Protein AF-A0A260Z2V9-F1 (afdb_monomer)

Secondary structure (DSSP, 8-state):
---------PPPPPHHHHHHHHHS-GGGS-TT----TT-HHHHHHHHHHHTTTTTTTSSSHHHHHHHHHHHH-STTHHHHTT--TT--S--SPPPEE-TTS-EEEEGGGGGGGGGGGGG--S-HHHHHHHHHHHHHHHHHHTTS-S--EEEPSSPPPP--S------S---------

Organism: Caenorhabditis remanei (NCBI:txid31234)

Solvent-accessible surface area (backbone atoms only — not comparable to full-atom values): 11318 Å² total; per-residue (Å²): 140,84,81,84,77,76,77,72,77,74,72,79,79,25,35,56,42,54,44,46,66,69,73,44,64,68,91,68,49,64,89,84,65,73,50,45,77,91,40,52,66,62,32,42,40,50,48,54,62,71,32,72,59,78,56,62,89,43,91,42,46,69,50,45,48,51,54,48,42,58,75,51,70,51,82,62,34,48,66,78,67,69,41,69,94,83,50,78,72,66,55,74,68,66,76,43,73,44,98,84,72,40,36,30,31,44,56,72,42,57,41,26,56,62,72,44,56,90,74,48,93,56,57,70,74,57,39,55,49,48,49,53,50,33,53,50,50,41,64,50,49,74,74,59,80,69,84,50,62,47,75,43,96,60,81,73,81,76,85,56,96,78,69,96,66,99,80,78,90,83,80,85,79,76,88,82,135

Mean predicted aligned error: 12.8 Å

Radius of gyration: 20.58 Å; Cα contacts (8 Å, |Δi|>4): 149; chains: 1; bounding box: 73×46×61 Å

Foldseek 3Di:
DDDPPPPPPPDPAAVLNLLCPVQDDPVQFDPPQGADLVCRLVSLQVSCVVSVCPVVVAPGSVSVLVVSCVSQPDQLSCVVSVNDPPRDSDLFWDWDQDPVRWIKGWLLRLLSCLSCLVVDPDDPVVSVVSNVVSVVSNVVSNVDDTPDIDTDPDDDDGPDPDDPDPPDPDDPPDDDD

pLDDT: mean 71.97, std 17.88, range [29.23, 94.19]

Sequence (177 aa):
MASVLKRKKSRPQSNLEAAIRKFLPKELIPETWQCDARKRDDSIQDLLNQANGQLGMFKSANDLNTHVVTYIDFPKSYEYLKMPAYDIVDSSPSIHDTMSKKWCMYECDLYKLLHYRESCPLERPAENSAEMILKRIWTRLRVGSHHEMILFTEKPEQPTSAHPDLRAFGTAGSKRG

Structure (mmCIF, N/CA/C/O backbone):
data_AF-A0A260Z2V9-F1
#
_entry.id   AF-A0A260Z2V9-F1
#
loop_
_atom_site.group_PDB
_atom_site.id
_atom_site.type_symbol
_atom_site.label_atom_id
_atom_site.label_alt_id
_atom_site.label_comp_id
_atom_site.label_asym_id
_atom_site.label_entity_id
_atom_site.label_seq_id
_atom_site.pdbx_PDB_ins_code
_atom_site.Cartn_x
_atom_site.Cartn_y
_atom_site.Cartn_z
_atom_site.occupancy
_atom_site.B_iso_or_equiv
_atom_site.auth_seq_id
_atom_site.auth_comp_id
_atom_site.auth_asym_id
_atom_site.auth_atom_id
_atom_site.pdbx_PDB_model_num
ATOM 1 N N . MET A 1 1 ? -48.117 -6.397 8.262 1.00 39.94 1 MET A N 1
ATOM 2 C CA . MET A 1 1 ? -46.828 -7.095 8.479 1.00 39.94 1 MET A CA 1
ATOM 3 C C . MET A 1 1 ? -46.014 -7.064 7.190 1.00 39.94 1 MET A C 1
ATOM 5 O O . MET A 1 1 ? -46.622 -6.964 6.135 1.00 39.94 1 MET A O 1
ATOM 9 N N . ALA A 1 2 ? -44.686 -7.187 7.321 1.00 38.25 2 ALA A N 1
ATOM 10 C CA . ALA A 1 2 ? -43.631 -7.223 6.293 1.00 38.25 2 ALA A CA 1
ATOM 11 C C . ALA A 1 2 ? -43.054 -5.862 5.842 1.00 38.25 2 ALA A C 1
ATOM 13 O O . ALA A 1 2 ? -43.422 -5.313 4.807 1.00 38.25 2 ALA A O 1
ATOM 14 N N . SER A 1 3 ? -42.080 -5.346 6.609 1.00 36.97 3 SER A N 1
ATOM 15 C CA . SER A 1 3 ? -41.104 -4.380 6.095 1.00 36.97 3 SER A CA 1
ATOM 16 C C . SER A 1 3 ? -40.080 -5.117 5.227 1.00 36.97 3 SER A C 1
ATOM 18 O O . SER A 1 3 ? -39.451 -6.094 5.639 1.00 36.97 3 SER A O 1
ATOM 20 N N . VAL A 1 4 ? -39.922 -4.661 3.987 1.00 41.94 4 VAL A N 1
ATOM 21 C CA . VAL A 1 4 ? -38.885 -5.148 3.077 1.00 41.94 4 VAL A CA 1
ATOM 22 C C . VAL A 1 4 ? -37.557 -4.547 3.536 1.00 41.94 4 VAL A C 1
ATOM 24 O O . VAL A 1 4 ? -37.217 -3.414 3.194 1.00 41.94 4 VAL A O 1
ATOM 27 N N . LEU A 1 5 ? -36.801 -5.302 4.335 1.00 40.62 5 LEU A N 1
ATOM 28 C CA . LEU A 1 5 ? -35.392 -5.025 4.599 1.00 40.62 5 LEU A CA 1
ATOM 29 C C . LEU A 1 5 ? -34.639 -5.114 3.267 1.00 40.62 5 LEU A C 1
ATOM 31 O O . LEU A 1 5 ? -34.261 -6.194 2.810 1.00 40.62 5 LEU A O 1
ATOM 35 N N . LYS A 1 6 ? -34.427 -3.960 2.625 1.00 39.97 6 LYS A N 1
ATOM 36 C CA . LYS A 1 6 ? -33.450 -3.815 1.545 1.00 39.97 6 LYS A CA 1
ATOM 37 C C . LYS A 1 6 ? -32.112 -4.297 2.101 1.00 39.97 6 LYS A C 1
ATOM 39 O O . LYS A 1 6 ? -31.495 -3.596 2.901 1.00 39.97 6 LYS A O 1
ATOM 44 N N . ARG A 1 7 ? -31.670 -5.493 1.698 1.00 39.47 7 ARG A N 1
ATOM 45 C CA . ARG A 1 7 ? -30.298 -5.958 1.926 1.00 39.47 7 ARG A CA 1
ATOM 46 C C . ARG A 1 7 ? -29.375 -4.866 1.389 1.00 39.47 7 ARG A C 1
ATOM 48 O O . ARG A 1 7 ? -29.268 -4.697 0.174 1.00 39.47 7 ARG A O 1
ATOM 55 N N . LYS A 1 8 ? -28.753 -4.088 2.285 1.00 38.03 8 LYS A N 1
ATOM 56 C CA . LYS A 1 8 ? -27.612 -3.241 1.929 1.00 38.03 8 LYS A CA 1
ATOM 57 C C . LYS A 1 8 ? -26.631 -4.188 1.246 1.00 38.03 8 LYS A C 1
ATOM 59 O O . LYS A 1 8 ? -26.148 -5.112 1.893 1.00 38.03 8 LYS A O 1
ATOM 64 N N . LYS A 1 9 ? -26.395 -4.017 -0.060 1.00 37.12 9 LYS A N 1
ATOM 65 C CA . LYS A 1 9 ? -25.253 -4.655 -0.722 1.00 37.12 9 LYS A CA 1
ATOM 66 C C . LYS A 1 9 ? -24.043 -4.274 0.126 1.00 37.12 9 LYS A C 1
ATOM 68 O O . LYS A 1 9 ? -23.724 -3.086 0.190 1.00 37.12 9 LYS A O 1
ATOM 73 N N . SER A 1 10 ? -23.457 -5.232 0.847 1.00 47.38 10 SER A N 1
ATOM 74 C CA . SER A 1 10 ? -22.214 -4.982 1.569 1.00 47.38 10 SER A CA 1
ATOM 75 C C . SER A 1 10 ? -21.230 -4.497 0.519 1.00 47.38 10 SER A C 1
ATOM 77 O O . SER A 1 10 ? -21.033 -5.169 -0.499 1.00 47.38 10 SER A O 1
ATOM 79 N N . ARG A 1 11 ? -20.695 -3.287 0.698 1.00 54.66 11 ARG A N 1
ATOM 80 C CA . ARG A 1 11 ? -19.614 -2.829 -0.170 1.00 54.66 11 ARG A CA 1
ATOM 81 C C . ARG A 1 11 ? -18.510 -3.889 -0.102 1.00 54.66 11 ARG A C 1
ATOM 83 O O . ARG A 1 11 ? -18.330 -4.477 0.967 1.00 54.66 11 ARG A O 1
ATOM 90 N N . PRO A 1 12 ? -17.835 -4.194 -1.219 1.00 59.28 12 PRO A N 1
ATOM 91 C CA . PRO A 1 12 ? -16.698 -5.091 -1.159 1.00 59.28 12 PRO A CA 1
ATOM 92 C C . PRO A 1 12 ? -15.718 -4.541 -0.125 1.00 59.28 12 PRO A C 1
ATOM 94 O O . PRO A 1 12 ? -15.414 -3.348 -0.159 1.00 59.28 12 PRO A O 1
ATOM 97 N N . GLN A 1 13 ? -15.297 -5.387 0.810 1.00 70.25 13 GLN A N 1
ATOM 98 C CA . GLN A 1 13 ? -14.315 -5.019 1.821 1.00 70.25 13 GLN A CA 1
ATOM 99 C C . GLN A 1 13 ? -13.057 -4.505 1.112 1.00 70.25 13 GLN A C 1
ATOM 101 O O . GLN A 1 13 ? -12.586 -5.144 0.167 1.00 70.25 13 GLN A O 1
ATOM 106 N N . SER A 1 14 ? -12.551 -3.343 1.530 1.00 84.06 14 SER A N 1
ATOM 107 C CA . SER A 1 14 ? -11.284 -2.834 1.004 1.00 84.06 14 SER A CA 1
ATOM 108 C C . SER A 1 14 ? -10.158 -3.804 1.362 1.00 84.06 14 SER A C 1
ATOM 110 O O . SER A 1 14 ? -10.145 -4.376 2.455 1.00 84.06 14 SER A O 1
ATOM 112 N N . ASN A 1 15 ? -9.178 -3.966 0.477 1.00 85.62 15 ASN A N 1
ATOM 113 C CA . ASN A 1 15 ? -7.981 -4.735 0.797 1.00 85.62 15 ASN A CA 1
ATOM 114 C C . ASN A 1 15 ? -7.220 -4.115 1.967 1.00 85.62 15 ASN A C 1
ATOM 116 O O . ASN A 1 15 ? -6.671 -4.852 2.776 1.00 85.62 15 ASN A O 1
ATOM 120 N N . LEU A 1 16 ? -7.250 -2.789 2.123 1.00 87.19 16 LEU A N 1
ATOM 121 C CA . LEU A 1 16 ? -6.664 -2.134 3.290 1.00 87.19 16 LEU A CA 1
ATOM 122 C C . LEU A 1 16 ? -7.380 -2.565 4.580 1.00 87.19 16 LEU A C 1
ATOM 124 O O . LEU A 1 16 ? -6.730 -2.875 5.574 1.00 87.19 16 LEU A O 1
ATOM 128 N N . GLU A 1 17 ? -8.710 -2.684 4.553 1.00 90.44 17 GLU A N 1
ATOM 129 C CA . GLU A 1 17 ? -9.466 -3.221 5.690 1.00 90.44 17 GLU A CA 1
ATOM 130 C C . GLU A 1 17 ? -9.078 -4.669 5.994 1.00 90.44 17 GLU A C 1
ATOM 132 O O . GLU A 1 17 ? -8.879 -5.033 7.152 1.00 90.44 17 GLU A O 1
ATOM 137 N N . ALA A 1 18 ? -8.973 -5.509 4.961 1.00 89.00 18 ALA A N 1
ATOM 138 C CA . ALA A 1 18 ? -8.545 -6.895 5.119 1.00 89.00 18 ALA A CA 1
ATOM 139 C C . ALA A 1 18 ? -7.126 -6.989 5.703 1.00 89.00 18 ALA A C 1
ATOM 141 O O . ALA A 1 18 ? -6.888 -7.825 6.574 1.00 89.00 18 ALA A O 1
ATOM 142 N N . ALA A 1 19 ? -6.214 -6.110 5.277 1.00 89.50 19 ALA A N 1
ATOM 143 C CA . ALA A 1 19 ? -4.849 -6.028 5.785 1.00 89.50 19 ALA A CA 1
ATOM 144 C C . ALA A 1 19 ? -4.849 -5.648 7.268 1.00 89.50 19 ALA A C 1
ATOM 146 O O . ALA A 1 19 ? -4.287 -6.366 8.090 1.00 89.50 19 ALA A O 1
ATOM 147 N N . ILE A 1 20 ? -5.560 -4.576 7.628 1.00 92.00 20 ILE A N 1
ATOM 148 C CA . ILE A 1 20 ? -5.659 -4.075 9.004 1.00 92.00 20 ILE A CA 1
ATOM 149 C C . ILE A 1 20 ? -6.253 -5.129 9.939 1.00 92.00 20 ILE A C 1
ATOM 151 O O . ILE A 1 20 ? -5.694 -5.383 11.002 1.00 92.00 20 ILE A O 1
ATOM 155 N N . ARG A 1 21 ? -7.335 -5.807 9.534 1.00 91.88 21 ARG A N 1
ATOM 156 C CA . ARG A 1 21 ? -7.969 -6.869 10.339 1.00 91.88 21 ARG A CA 1
ATOM 157 C C . ARG A 1 21 ? -7.112 -8.124 10.509 1.00 91.88 21 ARG A C 1
ATOM 159 O O . ARG A 1 21 ? -7.434 -8.967 11.343 1.00 91.88 21 ARG A O 1
ATOM 166 N N . LYS A 1 22 ? -6.068 -8.286 9.695 1.00 91.31 22 LYS A N 1
ATOM 167 C CA . LYS A 1 22 ? -5.084 -9.371 9.811 1.00 91.31 22 LYS A CA 1
ATOM 168 C C . LYS A 1 22 ? -3.853 -8.951 10.602 1.00 91.31 22 LYS A C 1
ATOM 170 O O . LYS A 1 22 ? -3.277 -9.781 11.295 1.00 91.31 22 LYS A O 1
ATOM 175 N N . PHE A 1 23 ? -3.477 -7.686 10.476 1.00 91.94 23 PHE A N 1
ATOM 176 C CA . PHE A 1 23 ? -2.321 -7.099 11.126 1.00 91.94 23 PHE A CA 1
ATOM 177 C C . PHE A 1 23 ? -2.576 -6.789 12.607 1.00 91.94 23 PHE A C 1
ATOM 179 O O . PHE A 1 23 ? -1.743 -7.110 13.451 1.00 91.94 23 PHE A O 1
ATOM 186 N N . LEU A 1 24 ? -3.726 -6.191 12.936 1.00 93.19 24 LEU A N 1
ATOM 187 C CA . LEU A 1 24 ? -4.081 -5.820 14.306 1.00 93.19 24 LEU A CA 1
ATOM 188 C C . LEU A 1 24 ? -4.907 -6.919 14.998 1.00 93.19 24 LEU A C 1
ATOM 190 O O . LEU A 1 24 ? -5.722 -7.583 14.348 1.00 93.19 24 LEU A O 1
ATOM 194 N N . PRO A 1 25 ? -4.772 -7.077 16.328 1.00 91.31 25 PRO A N 1
ATOM 195 C CA . PRO A 1 25 ? -5.708 -7.861 17.128 1.00 91.31 25 PRO A CA 1
ATOM 196 C C . PRO A 1 25 ? -7.144 -7.354 16.954 1.00 91.31 25 PRO A C 1
ATOM 198 O O . PRO A 1 25 ? -7.388 -6.145 16.935 1.00 91.31 25 PRO A O 1
ATOM 201 N N . LYS A 1 26 ? -8.111 -8.273 16.856 1.00 91.19 26 LYS A N 1
ATOM 202 C CA . LYS A 1 26 ? -9.529 -7.936 16.622 1.00 91.19 26 LYS A CA 1
ATOM 203 C C . LYS A 1 26 ? -10.116 -7.060 17.732 1.00 91.19 26 LYS A C 1
ATOM 205 O O . LYS A 1 26 ? -11.031 -6.294 17.474 1.00 91.19 26 LYS A O 1
ATOM 210 N N . GLU A 1 27 ? -9.577 -7.166 18.943 1.00 90.44 27 GLU A N 1
ATOM 211 C CA . GLU A 1 27 ? -9.987 -6.415 20.128 1.00 90.44 27 GLU A CA 1
ATOM 212 C C . GLU A 1 27 ? -9.680 -4.918 19.998 1.00 90.44 27 GLU A C 1
ATOM 214 O O . GLU A 1 27 ? -10.304 -4.109 20.676 1.00 90.44 27 GLU A O 1
ATOM 219 N N . LEU A 1 28 ? -8.737 -4.553 19.123 1.00 91.19 28 LEU A N 1
ATOM 220 C CA . LEU A 1 28 ? -8.326 -3.169 18.875 1.00 91.19 28 LEU A CA 1
ATOM 221 C C . LEU A 1 28 ? -9.056 -2.531 17.686 1.00 91.19 28 LEU A C 1
ATOM 223 O O . LEU A 1 28 ? -8.785 -1.382 17.343 1.00 91.19 28 LEU A O 1
ATOM 227 N N . ILE A 1 29 ? -9.955 -3.273 17.032 1.00 92.25 29 ILE A N 1
ATOM 228 C CA . ILE A 1 29 ? -10.699 -2.807 15.864 1.00 92.25 29 ILE A CA 1
ATOM 229 C C . ILE A 1 29 ? -12.183 -2.762 16.231 1.00 92.25 29 ILE A C 1
ATOM 231 O O . ILE A 1 29 ? -12.788 -3.818 16.430 1.00 92.25 29 ILE A O 1
ATOM 235 N N . PRO A 1 30 ? -12.810 -1.576 16.271 1.00 89.81 30 PRO A N 1
ATOM 236 C CA . PRO A 1 30 ? -14.244 -1.472 16.506 1.00 89.81 30 PRO A CA 1
ATOM 237 C C . PRO A 1 30 ? -15.039 -2.294 15.481 1.00 89.81 30 PRO A C 1
ATOM 239 O O . PRO A 1 30 ? -14.771 -2.233 14.278 1.00 89.81 30 PRO A O 1
ATOM 242 N N . GLU A 1 31 ? -16.060 -3.034 15.925 1.00 87.31 31 GLU A N 1
ATOM 243 C CA . GLU A 1 31 ? -16.910 -3.833 15.022 1.00 87.31 31 GLU A CA 1
ATOM 244 C C . GLU A 1 31 ? -17.617 -2.972 13.964 1.00 87.31 31 GLU A C 1
ATOM 246 O O . GLU A 1 31 ? -17.903 -3.431 12.858 1.00 87.31 31 GLU A O 1
ATOM 251 N N . THR A 1 32 ? -17.876 -1.705 14.292 1.00 87.56 32 THR A N 1
ATOM 252 C CA . THR A 1 32 ? -18.516 -0.720 13.415 1.00 87.56 32 THR A CA 1
ATOM 253 C C . THR A 1 32 ? -17.559 -0.060 12.431 1.00 87.56 32 THR A C 1
ATOM 255 O O . THR A 1 32 ? -18.026 0.603 11.503 1.00 87.56 32 THR A O 1
ATOM 258 N N . TRP A 1 33 ? -16.247 -0.209 12.621 1.00 91.38 33 TRP A N 1
ATOM 259 C CA . TRP A 1 33 ? -15.258 0.419 11.756 1.00 91.38 33 TRP A CA 1
ATOM 260 C C . TRP A 1 33 ? -15.239 -0.247 10.377 1.00 91.38 33 TRP A C 1
ATOM 262 O O . TRP A 1 33 ? -15.317 -1.473 10.261 1.00 91.38 33 TRP A O 1
ATOM 272 N N . GLN A 1 34 ? -15.143 0.571 9.329 1.00 88.50 34 GLN A N 1
ATOM 273 C CA . GLN A 1 34 ? -15.076 0.155 7.928 1.00 88.50 34 GLN A CA 1
ATOM 274 C C . GLN A 1 34 ? -14.094 1.056 7.190 1.00 88.50 34 GLN A C 1
ATOM 276 O O . GLN A 1 34 ? -14.050 2.258 7.445 1.00 88.50 34 GLN A O 1
ATOM 281 N N . CYS A 1 35 ? -13.357 0.499 6.232 1.00 87.88 35 CYS A N 1
ATOM 282 C CA . CYS A 1 35 ? -12.465 1.294 5.397 1.00 87.88 35 CYS A CA 1
ATOM 283 C C . CYS A 1 35 ? -13.153 1.698 4.090 1.00 87.88 35 CYS A C 1
ATOM 285 O O . CYS A 1 35 ? -13.659 0.852 3.345 1.00 87.88 35 CYS A O 1
ATOM 287 N N . ASP A 1 36 ? -13.116 2.989 3.766 1.00 83.12 36 ASP A N 1
ATOM 288 C CA . ASP A 1 36 ? -13.423 3.463 2.421 1.00 83.12 36 ASP A CA 1
ATOM 289 C C . ASP A 1 36 ? -12.145 3.444 1.575 1.00 83.12 36 ASP A C 1
ATOM 291 O O . ASP A 1 36 ? -11.235 4.247 1.777 1.00 83.12 36 ASP A O 1
ATOM 295 N N . ALA A 1 37 ? -12.094 2.556 0.576 1.00 72.94 37 ALA A N 1
ATOM 296 C CA . ALA A 1 37 ? -10.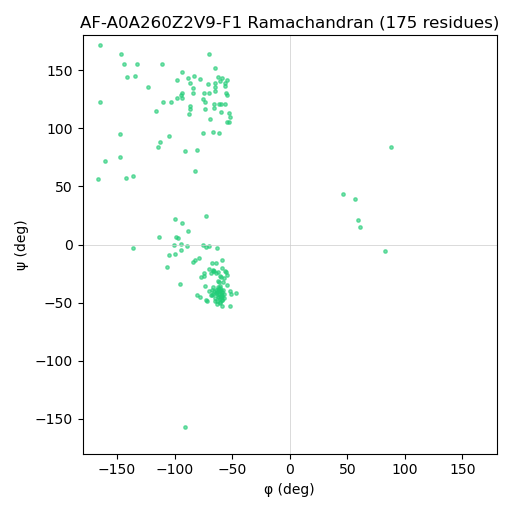954 2.429 -0.334 1.00 72.94 37 ALA A CA 1
ATOM 297 C C . ALA A 1 37 ? -10.594 3.742 -1.061 1.00 72.94 37 ALA A C 1
ATOM 299 O O . ALA A 1 37 ? -9.457 3.896 -1.505 1.00 72.94 37 ALA A O 1
ATOM 300 N N . ARG A 1 38 ? -11.540 4.689 -1.188 1.00 73.75 38 ARG A N 1
ATOM 301 C CA . ARG A 1 38 ? -11.313 6.019 -1.789 1.00 73.75 38 ARG A CA 1
ATOM 302 C C . ARG A 1 38 ? -10.747 7.042 -0.806 1.00 73.75 38 ARG A C 1
ATOM 304 O O . ARG A 1 38 ? -10.307 8.101 -1.237 1.00 73.75 38 ARG A O 1
ATOM 311 N N . LYS A 1 39 ? -10.809 6.752 0.492 1.00 82.19 39 LYS A N 1
ATOM 312 C CA . LYS A 1 39 ? -10.403 7.633 1.590 1.00 82.19 39 LYS A CA 1
ATOM 313 C C . LYS A 1 39 ? -9.607 6.836 2.619 1.00 82.19 39 LYS A C 1
ATOM 315 O O . LYS A 1 39 ? -10.008 6.698 3.775 1.00 82.19 39 LYS A O 1
ATOM 320 N N . ARG A 1 40 ? -8.505 6.242 2.158 1.00 82.75 40 ARG A N 1
ATOM 321 C CA . ARG A 1 40 ? -7.667 5.345 2.964 1.00 82.75 40 ARG A CA 1
ATOM 322 C C . ARG A 1 40 ? -7.131 6.056 4.198 1.00 82.75 40 ARG A C 1
ATOM 324 O O . ARG A 1 40 ? -7.382 5.588 5.302 1.00 82.75 40 ARG A O 1
ATOM 331 N N . ASP A 1 41 ? -6.501 7.210 4.007 1.00 84.44 41 ASP A N 1
ATOM 332 C CA . ASP A 1 41 ? -5.895 7.986 5.093 1.00 84.44 41 ASP A CA 1
ATOM 333 C C . ASP A 1 41 ? -6.939 8.404 6.134 1.00 84.44 41 ASP A C 1
ATOM 335 O O . ASP A 1 41 ? -6.748 8.154 7.324 1.00 84.44 41 ASP A O 1
ATOM 339 N N . ASP A 1 42 ? -8.090 8.925 5.687 1.00 88.56 42 ASP A N 1
ATOM 340 C CA . ASP A 1 42 ? -9.212 9.266 6.573 1.00 88.56 42 ASP A CA 1
ATOM 341 C C . ASP A 1 42 ? -9.706 8.038 7.352 1.00 88.56 42 ASP A C 1
ATOM 343 O O . ASP A 1 42 ? -10.000 8.137 8.540 1.00 88.56 42 ASP A O 1
ATOM 347 N N . SER A 1 43 ? -9.785 6.870 6.702 1.00 91.44 43 SER A N 1
ATOM 348 C CA . SER A 1 43 ? -10.255 5.630 7.335 1.00 91.44 43 SER A CA 1
ATOM 349 C C . SER A 1 43 ? -9.286 5.128 8.407 1.00 91.44 43 SER A C 1
ATOM 351 O O . SER A 1 43 ? -9.719 4.639 9.450 1.00 91.44 43 SER A O 1
ATOM 353 N N . ILE A 1 44 ? -7.976 5.239 8.165 1.00 92.19 44 ILE A N 1
ATOM 354 C CA . ILE A 1 44 ? -6.947 4.865 9.143 1.00 92.19 44 ILE A CA 1
ATOM 355 C C . ILE A 1 44 ? -6.939 5.865 10.304 1.00 92.19 44 ILE A C 1
ATOM 357 O O . ILE A 1 44 ? -6.837 5.464 11.463 1.00 92.19 44 ILE A O 1
ATOM 361 N N . GLN A 1 45 ? -7.093 7.160 10.021 1.00 93.12 45 GLN A N 1
ATOM 362 C CA . GLN A 1 45 ? -7.195 8.178 11.063 1.00 93.12 45 GLN A CA 1
ATOM 363 C C . GLN A 1 45 ? -8.447 7.978 11.928 1.00 93.12 45 GLN A C 1
ATOM 365 O O . GLN A 1 45 ? -8.372 8.082 13.151 1.00 93.12 45 GLN A O 1
ATOM 370 N N . ASP A 1 46 ? -9.582 7.642 11.313 1.00 93.12 46 ASP A N 1
ATOM 371 C CA . ASP A 1 46 ? -10.817 7.280 12.010 1.00 93.12 46 ASP A CA 1
ATOM 372 C C . ASP A 1 46 ? -10.619 6.060 12.925 1.00 93.12 46 ASP A C 1
ATOM 374 O O . ASP A 1 46 ? -11.030 6.093 14.086 1.00 93.12 46 ASP A O 1
ATOM 378 N N . LEU A 1 47 ? -9.896 5.030 12.465 1.00 94.19 47 LEU A N 1
ATOM 379 C CA . LEU A 1 47 ? -9.549 3.872 13.297 1.00 94.19 47 LEU A CA 1
ATOM 380 C C . LEU A 1 47 ? -8.746 4.276 14.539 1.00 94.19 47 LEU A C 1
ATOM 382 O O . LEU A 1 47 ? -9.077 3.859 15.648 1.00 94.19 47 LEU A O 1
ATOM 386 N N . LEU A 1 48 ? -7.706 5.096 14.365 1.00 92.50 48 LEU A N 1
ATOM 387 C CA . LEU A 1 48 ? -6.878 5.570 15.478 1.00 92.50 48 LEU A CA 1
ATOM 388 C C . LEU A 1 48 ? -7.694 6.381 16.491 1.00 92.50 48 LEU A C 1
ATOM 390 O O . LEU A 1 48 ? -7.507 6.219 17.697 1.00 92.50 48 LEU A O 1
ATOM 394 N N . ASN A 1 49 ? -8.624 7.209 16.009 1.00 90.75 49 ASN A N 1
ATOM 395 C CA . ASN A 1 49 ? -9.505 8.001 16.862 1.00 90.75 49 ASN A CA 1
ATOM 396 C C . ASN A 1 49 ? -10.473 7.108 17.659 1.00 90.75 49 ASN A C 1
ATOM 398 O O . ASN A 1 49 ? -10.669 7.327 18.854 1.00 90.75 49 ASN A O 1
ATOM 402 N N . GLN A 1 50 ? -11.058 6.085 17.026 1.00 89.81 50 GLN A N 1
ATOM 403 C CA . GLN A 1 50 ? -12.008 5.177 17.681 1.00 89.81 50 GLN A CA 1
ATOM 404 C C . GLN A 1 50 ? -11.342 4.185 18.641 1.00 89.81 50 GLN A C 1
ATOM 406 O O . GLN A 1 50 ? -11.969 3.763 19.611 1.00 89.81 50 GLN A O 1
ATOM 411 N N . ALA A 1 51 ? -10.073 3.839 18.419 1.00 85.44 51 ALA A N 1
ATOM 412 C CA . ALA A 1 51 ? -9.323 2.942 19.297 1.00 85.44 51 ALA A CA 1
ATOM 413 C C . ALA A 1 51 ? -8.980 3.555 20.671 1.00 85.44 51 ALA A C 1
ATOM 415 O O . ALA A 1 51 ? -8.351 2.887 21.488 1.00 85.44 51 ALA A O 1
ATOM 416 N N . ASN A 1 52 ? -9.356 4.815 20.938 1.00 80.25 52 ASN A N 1
ATOM 417 C CA . ASN A 1 52 ? -9.233 5.492 22.236 1.00 80.25 52 ASN A CA 1
ATOM 418 C C . ASN A 1 52 ? -7.855 5.308 22.913 1.00 80.25 52 ASN A C 1
ATOM 420 O O . ASN A 1 52 ? -7.753 4.998 24.099 1.00 80.25 52 ASN A O 1
ATOM 424 N N . GLY A 1 53 ? -6.778 5.431 22.132 1.00 81.00 53 GLY A N 1
ATOM 425 C CA . GLY A 1 53 ? -5.400 5.295 22.613 1.00 81.00 53 GLY A CA 1
ATOM 426 C C . GLY A 1 53 ? -4.866 3.860 22.730 1.00 81.00 53 GLY A C 1
ATOM 427 O O . GLY A 1 53 ? -3.669 3.693 22.947 1.00 81.00 53 GLY A O 1
ATOM 428 N N . GLN A 1 54 ? -5.678 2.819 22.513 1.00 86.12 54 GLN A N 1
ATOM 429 C CA . GLN A 1 54 ? -5.201 1.426 22.529 1.00 86.12 54 GLN A CA 1
ATOM 430 C C . GLN A 1 54 ? -4.228 1.110 21.378 1.00 86.12 54 GLN A C 1
ATOM 432 O O . GLN A 1 54 ? -3.400 0.212 21.494 1.00 86.12 54 GLN A O 1
ATOM 437 N N . LEU A 1 55 ? -4.285 1.886 20.291 1.00 88.44 55 LEU A N 1
ATOM 438 C CA . LEU A 1 55 ? -3.327 1.857 19.180 1.00 88.44 55 LEU A CA 1
ATOM 439 C C . LEU A 1 55 ? -2.187 2.882 19.346 1.00 88.44 55 LEU A C 1
ATOM 441 O O . LEU A 1 55 ? -1.499 3.199 18.380 1.00 88.44 55 LEU A O 1
ATOM 445 N N . GLY A 1 56 ? -1.948 3.384 20.563 1.00 83.56 56 GLY A N 1
ATOM 446 C CA . GLY A 1 56 ? -0.959 4.432 20.861 1.00 83.56 56 GLY A CA 1
ATOM 447 C C .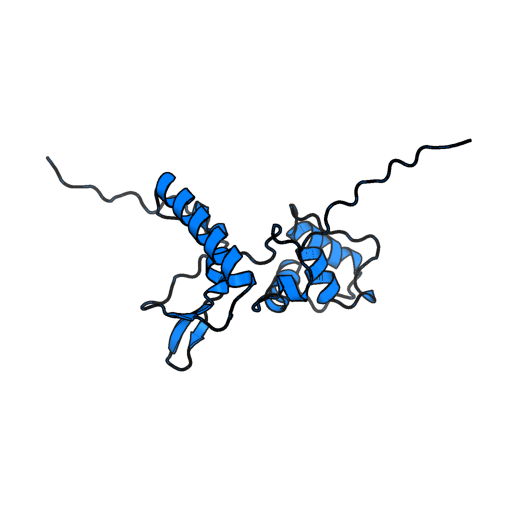 GLY A 1 56 ? 0.508 4.076 20.575 1.00 83.56 56 GLY A C 1
ATOM 448 O O . GLY A 1 56 ? 1.379 4.927 20.724 1.00 83.56 56 GLY A O 1
ATOM 449 N N . MET A 1 57 ? 0.793 2.841 20.149 1.00 88.75 57 MET A N 1
ATOM 450 C CA . MET A 1 57 ? 2.097 2.443 19.603 1.00 88.75 57 MET A CA 1
ATOM 451 C C . MET A 1 57 ? 2.398 3.088 18.241 1.00 88.75 57 MET A C 1
ATOM 453 O O . MET A 1 57 ? 3.568 3.229 17.892 1.00 88.75 57 MET A O 1
ATOM 457 N N . PHE A 1 58 ? 1.366 3.485 17.488 1.00 91.69 58 PHE A N 1
ATOM 458 C CA . PHE A 1 58 ? 1.514 4.158 16.199 1.00 91.69 58 PHE A CA 1
ATOM 459 C C . PHE A 1 58 ? 1.485 5.674 16.385 1.00 91.69 58 PHE A C 1
ATOM 461 O O . PHE A 1 58 ? 0.583 6.225 17.016 1.00 91.69 58 PHE A O 1
ATOM 468 N N . LYS A 1 59 ? 2.462 6.367 15.799 1.00 87.81 59 LYS A N 1
ATOM 469 C CA . LYS A 1 59 ? 2.635 7.822 15.936 1.00 87.81 59 LYS A CA 1
ATOM 470 C C . LYS A 1 59 ? 1.615 8.628 15.133 1.00 87.81 59 LYS A C 1
ATOM 472 O O . LYS A 1 59 ? 1.391 9.798 15.429 1.00 87.81 59 LYS A O 1
ATOM 477 N N . SER A 1 60 ? 1.061 8.046 14.071 1.00 90.25 60 SER A N 1
ATOM 478 C CA . SER A 1 60 ? 0.109 8.696 13.162 1.00 90.25 60 SER A CA 1
ATOM 479 C C . SER A 1 60 ? -0.613 7.674 12.279 1.00 90.25 60 SER A C 1
ATOM 481 O O . SER A 1 60 ? -0.210 6.510 12.216 1.00 90.25 60 SER A O 1
ATOM 483 N N . ALA A 1 61 ? -1.633 8.113 11.532 1.00 89.31 61 ALA A N 1
ATOM 484 C CA . ALA A 1 61 ? -2.271 7.287 10.504 1.00 89.31 61 ALA A CA 1
ATOM 485 C C . ALA A 1 61 ? -1.269 6.810 9.441 1.00 89.31 61 ALA A C 1
ATOM 487 O O . ALA A 1 61 ? -1.299 5.648 9.045 1.00 89.31 61 ALA A O 1
ATOM 488 N N . ASN A 1 62 ? -0.329 7.669 9.038 1.00 87.81 62 ASN A N 1
ATOM 489 C CA . ASN A 1 62 ? 0.711 7.301 8.079 1.00 87.81 62 ASN A CA 1
ATOM 490 C C . ASN A 1 62 ? 1.684 6.248 8.640 1.00 87.81 62 ASN A C 1
ATOM 492 O O . ASN A 1 62 ? 2.123 5.357 7.916 1.00 87.81 62 ASN A O 1
ATOM 496 N N . ASP A 1 63 ? 1.996 6.327 9.934 1.00 89.69 63 ASP A N 1
ATOM 497 C CA . ASP A 1 63 ? 2.840 5.348 10.627 1.00 89.69 63 ASP A CA 1
ATOM 498 C C . ASP A 1 63 ? 2.165 3.967 10.658 1.00 89.69 63 ASP A C 1
ATOM 500 O O . ASP A 1 63 ? 2.743 2.976 10.211 1.00 89.69 63 ASP A O 1
ATOM 504 N N . LEU A 1 64 ? 0.888 3.910 11.059 1.00 9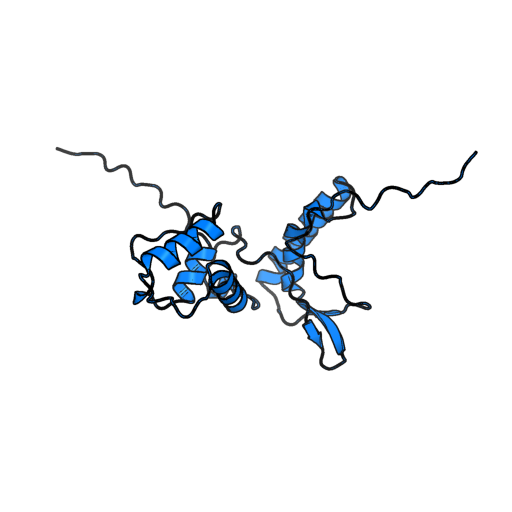1.88 64 LEU A N 1
ATOM 505 C CA . LEU A 1 64 ? 0.089 2.682 10.991 1.00 91.88 64 LEU A CA 1
ATOM 506 C C . LEU A 1 64 ? -0.002 2.143 9.554 1.00 91.88 64 LEU A C 1
ATOM 508 O O . LEU A 1 64 ? 0.212 0.952 9.335 1.00 91.88 64 LEU A O 1
ATOM 512 N N . ASN A 1 65 ? -0.264 3.007 8.569 1.00 88.62 65 ASN A N 1
ATOM 513 C CA . ASN A 1 65 ? -0.328 2.599 7.166 1.00 88.62 65 ASN A CA 1
ATOM 514 C C . ASN A 1 65 ? 0.993 1.980 6.693 1.00 88.62 65 ASN A C 1
ATOM 516 O O . ASN A 1 65 ? 0.985 0.930 6.061 1.00 88.62 65 ASN A O 1
ATOM 520 N N . THR A 1 66 ? 2.127 2.586 7.051 1.00 86.12 66 THR A N 1
ATOM 521 C CA . THR A 1 66 ? 3.462 2.083 6.697 1.00 86.12 66 THR A CA 1
ATOM 522 C C . THR A 1 66 ? 3.690 0.681 7.259 1.00 86.12 66 THR A C 1
ATOM 524 O O . THR A 1 66 ? 4.146 -0.211 6.542 1.00 86.12 66 THR A O 1
ATOM 527 N N . HIS A 1 67 ? 3.322 0.448 8.522 1.00 89.38 67 HIS A N 1
ATOM 528 C CA . HIS A 1 67 ? 3.433 -0.872 9.142 1.00 89.38 67 HIS A CA 1
ATOM 529 C C . HIS A 1 67 ? 2.505 -1.913 8.500 1.00 89.38 67 HIS A C 1
ATOM 531 O O . HIS A 1 67 ? 2.923 -3.049 8.276 1.00 89.38 67 HIS A O 1
ATOM 537 N N . VAL A 1 68 ? 1.271 -1.530 8.161 1.00 89.62 68 VAL A N 1
ATOM 538 C CA . VAL A 1 68 ? 0.307 -2.403 7.473 1.00 89.62 68 VAL A CA 1
ATOM 539 C C . VAL A 1 68 ? 0.790 -2.757 6.068 1.00 89.62 68 VAL A C 1
ATOM 541 O O . VAL A 1 68 ? 0.750 -3.926 5.693 1.00 89.62 68 VAL A O 1
ATOM 544 N N . VAL A 1 69 ? 1.272 -1.773 5.307 1.00 83.88 69 VAL A N 1
ATOM 545 C CA . VAL A 1 69 ? 1.865 -1.969 3.978 1.00 83.88 69 VAL A CA 1
ATOM 546 C C . VAL A 1 69 ? 3.065 -2.908 4.065 1.00 83.88 69 VAL A C 1
ATOM 548 O O . VAL A 1 69 ? 3.111 -3.899 3.347 1.00 83.88 69 VAL A O 1
ATOM 551 N N . THR A 1 70 ? 3.971 -2.679 5.015 1.00 82.56 70 THR A N 1
ATOM 552 C CA . THR A 1 70 ? 5.135 -3.553 5.235 1.00 82.56 70 THR A CA 1
ATOM 553 C C . THR A 1 70 ? 4.713 -4.989 5.571 1.00 82.56 70 THR A C 1
ATOM 555 O O . THR A 1 70 ? 5.310 -5.941 5.082 1.00 82.56 70 THR A O 1
ATOM 558 N N . TYR A 1 71 ? 3.656 -5.176 6.371 1.00 85.06 71 TYR A N 1
ATOM 559 C CA . TYR A 1 71 ? 3.141 -6.507 6.718 1.00 85.06 71 TYR A CA 1
ATOM 560 C C . TYR A 1 71 ? 2.647 -7.298 5.498 1.00 85.06 71 TYR A C 1
ATOM 562 O O . TYR A 1 71 ? 2.730 -8.526 5.493 1.00 85.06 71 TYR A O 1
ATOM 570 N N . ILE A 1 72 ? 2.137 -6.617 4.472 1.00 81.19 72 ILE A N 1
ATOM 571 C CA . ILE A 1 72 ? 1.626 -7.242 3.245 1.00 81.19 72 ILE A CA 1
ATOM 572 C C . ILE A 1 72 ? 2.620 -7.178 2.078 1.00 81.19 72 ILE A C 1
ATOM 574 O O . ILE A 1 72 ? 2.306 -7.682 0.997 1.00 81.19 72 ILE A O 1
ATOM 578 N N . ASP A 1 73 ? 3.796 -6.580 2.277 1.00 75.50 73 ASP A N 1
ATOM 579 C CA . ASP A 1 73 ? 4.845 -6.439 1.265 1.00 75.50 73 ASP A CA 1
ATOM 580 C C . ASP A 1 73 ? 5.685 -7.718 1.172 1.00 75.50 73 ASP A C 1
ATOM 582 O O . ASP A 1 73 ? 6.868 -7.776 1.502 1.00 75.50 73 ASP A O 1
ATOM 586 N N . PHE A 1 74 ? 5.020 -8.802 0.784 1.00 72.38 74 PHE A N 1
ATOM 587 C CA . PHE A 1 74 ? 5.665 -10.069 0.488 1.00 72.38 74 PHE A CA 1
ATOM 588 C C . PHE A 1 74 ? 4.951 -10.767 -0.669 1.00 72.38 74 PHE A C 1
ATOM 590 O O . PHE A 1 74 ? 3.749 -10.561 -0.896 1.00 72.38 74 PHE A O 1
ATOM 597 N N . PRO A 1 75 ? 5.649 -11.645 -1.401 1.00 64.75 75 PRO A N 1
ATOM 598 C CA . PRO A 1 75 ? 5.023 -12.312 -2.521 1.00 64.75 75 PRO A CA 1
ATOM 599 C C . PRO A 1 75 ? 3.816 -13.170 -2.142 1.00 64.75 75 PRO A C 1
ATOM 601 O O . PRO A 1 75 ? 3.826 -13.871 -1.134 1.00 64.75 75 PRO A O 1
ATOM 604 N N . LYS A 1 76 ? 2.774 -13.150 -2.983 1.00 68.44 76 LYS A N 1
ATOM 605 C CA . LYS A 1 76 ? 1.475 -13.812 -2.737 1.00 68.44 76 LYS A CA 1
ATOM 606 C C . LYS A 1 76 ? 0.713 -13.331 -1.497 1.00 68.44 76 LYS A C 1
ATOM 608 O O . LYS A 1 76 ? -0.273 -13.971 -1.125 1.00 68.44 76 LYS A O 1
ATOM 613 N N . SER A 1 77 ? 1.059 -12.190 -0.902 1.00 74.94 77 SER A N 1
ATOM 614 C CA . SER A 1 77 ? 0.298 -11.631 0.224 1.00 74.94 77 SER A CA 1
ATOM 615 C C . SER A 1 77 ? -1.200 -11.514 -0.064 1.00 74.94 77 SER A C 1
ATOM 617 O O . SER A 1 77 ? -2.018 -11.910 0.759 1.00 74.94 77 SER A O 1
ATOM 619 N N . TY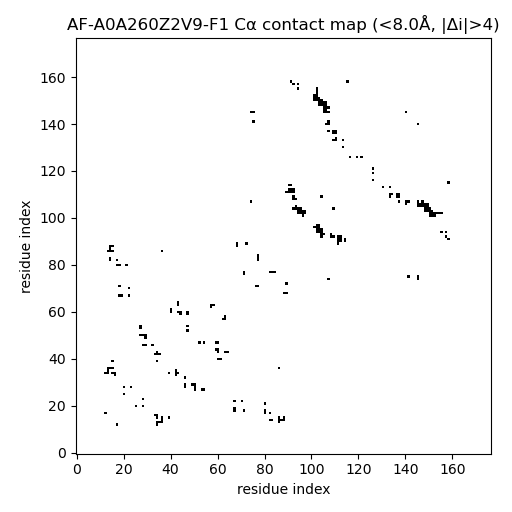R A 1 78 ? -1.584 -11.108 -1.275 1.00 75.06 78 TYR A N 1
ATOM 620 C CA . TYR A 1 78 ? -2.988 -11.039 -1.690 1.00 75.06 78 TYR A CA 1
ATOM 621 C C . TYR A 1 78 ? -3.701 -12.404 -1.685 1.00 75.06 78 TYR A C 1
ATOM 623 O O . TYR A 1 78 ? -4.877 -12.479 -1.333 1.00 75.06 78 TYR A O 1
ATOM 631 N N . GLU A 1 79 ? -3.015 -13.491 -2.052 1.00 75.25 79 GLU A N 1
ATOM 632 C CA . GLU A 1 79 ? -3.570 -14.852 -1.983 1.00 75.25 79 GLU A CA 1
ATOM 633 C C . GLU A 1 79 ? -3.669 -15.314 -0.525 1.00 75.25 79 GLU A C 1
ATOM 635 O O . GLU A 1 79 ? -4.738 -15.736 -0.078 1.00 75.25 79 GLU A O 1
ATOM 640 N N . TYR A 1 80 ? -2.583 -15.148 0.237 1.00 76.69 80 TYR A N 1
ATOM 641 C CA . TYR A 1 80 ? -2.506 -15.497 1.656 1.00 76.69 80 TYR A CA 1
ATOM 642 C C . TYR A 1 80 ? -3.585 -14.783 2.488 1.00 76.69 80 TYR A C 1
ATOM 644 O O . TYR A 1 80 ? -4.252 -15.392 3.329 1.00 76.69 80 TYR A O 1
ATOM 652 N N . LEU A 1 81 ? -3.813 -13.498 2.212 1.00 79.00 81 LEU A N 1
ATOM 653 C CA . LEU A 1 81 ? -4.778 -12.651 2.913 1.00 79.00 81 LEU A CA 1
ATOM 654 C C . LEU A 1 81 ? -6.185 -12.696 2.298 1.00 79.00 81 LEU A C 1
ATOM 656 O O . LEU A 1 81 ? -7.097 -12.074 2.841 1.00 79.00 81 LEU A O 1
ATOM 660 N N . LYS A 1 82 ? -6.387 -13.459 1.212 1.00 81.12 82 LYS A N 1
ATOM 661 C CA . LYS A 1 82 ? -7.663 -13.592 0.481 1.00 81.12 82 LYS A CA 1
ATOM 662 C C . LYS A 1 82 ? -8.226 -12.249 -0.007 1.00 81.12 82 LYS A C 1
ATOM 664 O O . LYS A 1 82 ? -9.433 -12.015 0.031 1.00 81.12 82 LYS A O 1
ATOM 669 N N . MET A 1 83 ? -7.343 -11.370 -0.463 1.00 77.88 83 MET A N 1
ATOM 670 C CA . MET A 1 83 ? -7.667 -10.027 -0.928 1.00 77.88 83 MET A CA 1
ATOM 671 C C . MET A 1 83 ? -8.119 -10.026 -2.400 1.00 77.88 83 MET A C 1
ATOM 673 O O . MET A 1 83 ? -7.430 -10.602 -3.251 1.00 77.88 83 MET A O 1
ATOM 677 N N . PRO A 1 84 ? -9.251 -9.385 -2.752 1.00 68.44 84 PRO A N 1
ATOM 678 C CA . PRO A 1 84 ? -9.645 -9.206 -4.146 1.00 68.44 84 PRO A CA 1
ATOM 679 C C . PRO A 1 84 ? -8.604 -8.436 -4.974 1.00 68.44 84 PRO A C 1
ATOM 681 O O . PRO A 1 84 ? -7.993 -7.477 -4.530 1.00 68.44 84 PRO A O 1
ATOM 684 N N . ALA A 1 85 ? -8.435 -8.816 -6.239 1.00 60.22 85 ALA A N 1
ATOM 685 C CA . ALA A 1 85 ? -7.308 -8.374 -7.069 1.00 60.22 85 ALA A CA 1
ATOM 686 C C . ALA A 1 85 ? -7.340 -6.912 -7.563 1.00 60.22 85 ALA A C 1
ATOM 688 O O . ALA A 1 85 ? -6.434 -6.510 -8.288 1.00 60.22 85 ALA A O 1
ATOM 689 N N . TYR A 1 86 ? -8.387 -6.144 -7.251 1.00 64.38 86 TYR A N 1
ATOM 690 C CA . TYR A 1 86 ? -8.613 -4.809 -7.823 1.00 64.38 86 TYR A CA 1
ATOM 691 C C . TYR A 1 86 ? -8.296 -3.646 -6.870 1.00 64.38 86 TYR A C 1
ATOM 693 O O . TYR A 1 86 ? -8.319 -2.503 -7.317 1.00 64.38 86 TYR A O 1
ATOM 701 N N . ASP A 1 87 ? -8.029 -3.898 -5.583 1.00 67.81 87 ASP A N 1
ATOM 702 C CA . ASP A 1 87 ? -7.767 -2.844 -4.587 1.00 67.81 87 ASP A CA 1
ATOM 703 C C . ASP A 1 87 ? -6.307 -2.889 -4.110 1.00 67.81 87 ASP A C 1
ATOM 705 O O . ASP A 1 87 ? -5.947 -3.588 -3.170 1.00 67.81 87 ASP A O 1
ATOM 709 N N . ILE A 1 88 ? -5.413 -2.197 -4.807 1.00 68.56 88 ILE A N 1
ATOM 710 C CA . ILE A 1 88 ? -3.980 -2.238 -4.492 1.00 68.56 88 ILE A CA 1
ATOM 711 C C . ILE A 1 88 ? -3.721 -1.435 -3.214 1.00 68.56 88 ILE A C 1
ATOM 713 O O . ILE A 1 88 ? -3.957 -0.227 -3.197 1.00 68.56 88 ILE A O 1
ATOM 717 N N . VAL A 1 89 ? -3.252 -2.092 -2.151 1.00 69.75 89 VAL A N 1
ATOM 718 C CA . VAL A 1 89 ? -3.023 -1.454 -0.840 1.00 69.75 89 VAL A CA 1
ATOM 719 C C . VAL A 1 89 ? -1.705 -0.689 -0.822 1.00 69.75 89 VAL A C 1
ATOM 721 O O . VAL A 1 89 ? -1.680 0.451 -0.370 1.00 69.75 89 VAL A O 1
ATOM 724 N N . ASP A 1 90 ? -0.651 -1.296 -1.368 1.00 70.25 90 ASP A N 1
ATOM 725 C CA . ASP A 1 90 ? 0.668 -0.689 -1.522 1.00 70.25 90 ASP A CA 1
ATOM 726 C C . ASP A 1 90 ? 0.972 -0.407 -2.992 1.00 70.25 90 ASP A C 1
ATOM 728 O O . ASP A 1 90 ? 0.945 -1.309 -3.834 1.00 70.25 90 ASP A O 1
ATOM 732 N N . SER A 1 91 ? 1.248 0.858 -3.282 1.00 65.06 91 SER A N 1
ATOM 733 C CA . SER A 1 91 ? 1.554 1.359 -4.616 1.00 65.06 91 SER A CA 1
ATOM 734 C C . SER A 1 91 ? 3.048 1.538 -4.874 1.00 65.06 91 SER A C 1
ATOM 736 O O . SER A 1 91 ? 3.408 1.828 -6.011 1.00 65.06 91 SER A O 1
ATOM 738 N N . SER A 1 92 ? 3.909 1.395 -3.864 1.00 70.38 92 SER A N 1
ATOM 739 C CA . SER A 1 92 ? 5.319 1.777 -3.972 1.00 70.38 92 SER A CA 1
ATOM 740 C C . SER A 1 92 ? 6.215 0.574 -4.292 1.00 70.38 92 SER A C 1
ATOM 742 O O . SER A 1 92 ? 6.169 -0.423 -3.573 1.00 70.38 92 SER A O 1
ATOM 744 N N . PRO A 1 93 ? 7.051 0.612 -5.349 1.00 72.31 93 PRO A N 1
ATOM 745 C CA . PRO A 1 93 ? 8.020 -0.438 -5.620 1.00 72.31 93 PRO A CA 1
ATOM 746 C C . PRO A 1 93 ? 9.065 -0.498 -4.506 1.00 72.31 93 PRO A C 1
ATOM 748 O O . PRO A 1 93 ? 9.675 0.513 -4.141 1.00 72.31 93 PRO A O 1
ATOM 751 N N . SER A 1 94 ? 9.313 -1.708 -4.016 1.00 73.12 94 SER A N 1
ATOM 752 C CA . SER A 1 94 ? 10.376 -1.984 -3.058 1.00 73.12 94 SER A CA 1
ATOM 753 C C . SER A 1 94 ? 11.673 -2.242 -3.827 1.00 73.12 94 SER A C 1
ATOM 755 O O . SER A 1 94 ? 11.772 -3.164 -4.637 1.00 73.12 94 SER A O 1
ATOM 757 N N . ILE A 1 95 ? 12.671 -1.379 -3.614 1.00 79.44 95 ILE A N 1
ATOM 758 C CA . ILE A 1 95 ? 14.016 -1.537 -4.180 1.00 79.44 95 ILE A CA 1
ATOM 759 C C . ILE A 1 95 ? 14.921 -2.048 -3.067 1.00 79.44 95 ILE A C 1
ATOM 761 O O . ILE A 1 95 ? 15.059 -1.411 -2.023 1.00 79.44 95 ILE A O 1
ATOM 765 N N . HIS A 1 96 ? 15.547 -3.193 -3.304 1.00 79.12 96 HIS A N 1
ATOM 766 C CA . HIS A 1 96 ? 16.392 -3.890 -2.348 1.00 79.12 96 HIS A CA 1
ATOM 767 C C . HIS A 1 96 ? 17.862 -3.855 -2.777 1.00 79.12 96 HIS A C 1
ATOM 769 O O . HIS A 1 96 ? 18.179 -3.765 -3.964 1.00 79.12 96 HIS A O 1
ATOM 775 N N . ASP A 1 97 ? 18.765 -3.987 -1.806 1.00 81.69 97 ASP A N 1
ATOM 776 C CA . ASP A 1 97 ? 20.178 -4.255 -2.057 1.00 81.69 97 ASP A CA 1
ATOM 777 C C . ASP A 1 97 ? 20.427 -5.766 -2.006 1.00 81.69 97 ASP A C 1
ATOM 779 O O . ASP A 1 97 ? 20.142 -6.434 -1.011 1.00 81.69 97 ASP A O 1
ATOM 783 N N . THR A 1 98 ? 21.026 -6.315 -3.057 1.00 79.50 98 THR A N 1
ATOM 784 C CA . THR A 1 98 ? 21.555 -7.682 -3.017 1.00 79.50 98 THR A CA 1
ATOM 785 C C . THR A 1 98 ? 22.792 -7.764 -2.118 1.00 79.50 98 THR A C 1
ATOM 787 O O . THR A 1 98 ? 23.482 -6.771 -1.871 1.00 79.50 98 THR A O 1
ATOM 790 N N . MET A 1 99 ? 23.172 -8.984 -1.723 1.00 79.06 99 MET A N 1
ATOM 791 C CA . MET A 1 99 ? 24.435 -9.245 -1.010 1.00 79.06 99 MET A CA 1
ATOM 792 C C . MET A 1 99 ? 25.669 -8.716 -1.761 1.00 79.06 99 MET A C 1
ATOM 794 O O . MET A 1 99 ? 26.677 -8.377 -1.149 1.00 79.06 99 MET A O 1
ATOM 798 N N . SER A 1 100 ? 25.572 -8.598 -3.089 1.00 81.00 100 SER A N 1
ATOM 799 C CA . SER A 1 100 ? 26.610 -8.047 -3.964 1.00 81.00 100 SER A CA 1
ATOM 800 C C . SER A 1 100 ? 26.542 -6.525 -4.161 1.00 81.00 100 SER A C 1
ATOM 802 O O . SER A 1 100 ? 27.199 -6.008 -5.059 1.00 81.00 100 SER A O 1
ATOM 804 N N . LYS A 1 101 ? 25.735 -5.805 -3.363 1.00 79.56 101 LYS A N 1
ATOM 805 C CA . LYS A 1 101 ? 25.515 -4.344 -3.448 1.00 79.56 101 LYS A CA 1
ATOM 806 C C . LYS A 1 101 ? 24.960 -3.846 -4.788 1.00 79.56 101 LYS A C 1
ATOM 808 O O . LYS A 1 101 ? 25.072 -2.669 -5.109 1.00 79.56 101 LYS A O 1
ATOM 813 N N . LYS A 1 102 ? 24.331 -4.735 -5.556 1.00 84.12 102 LYS A N 1
ATOM 814 C CA . LYS A 1 102 ? 23.510 -4.369 -6.717 1.00 84.12 102 LYS A CA 1
ATOM 815 C C . LYS A 1 102 ? 22.079 -4.120 -6.273 1.00 84.12 102 LYS A C 1
ATOM 817 O O . LYS A 1 102 ? 21.593 -4.874 -5.428 1.00 84.12 102 LYS A O 1
ATOM 822 N N . TRP A 1 103 ? 21.420 -3.141 -6.877 1.00 84.81 103 TRP A N 1
ATOM 823 C CA . TRP A 1 103 ? 20.009 -2.860 -6.631 1.00 84.81 103 TRP A CA 1
ATOM 824 C C . TRP A 1 103 ? 19.124 -3.846 -7.382 1.00 84.81 103 TRP A C 1
ATOM 826 O O . TRP A 1 103 ? 19.426 -4.224 -8.518 1.00 84.81 103 TRP A O 1
ATOM 836 N N . CYS A 1 104 ? 18.023 -4.251 -6.762 1.00 83.44 104 CYS A N 1
ATOM 837 C CA . CYS A 1 104 ? 17.043 -5.122 -7.384 1.00 83.44 104 CYS A CA 1
ATOM 838 C C . CYS A 1 104 ? 15.615 -4.829 -6.928 1.00 83.44 104 CYS A C 1
ATOM 840 O O . CYS A 1 104 ? 15.384 -4.165 -5.923 1.00 83.44 104 CYS A O 1
ATOM 842 N N . MET A 1 105 ? 14.655 -5.341 -7.686 1.00 82.81 105 MET A N 1
ATOM 843 C CA . MET A 1 105 ? 13.235 -5.365 -7.343 1.00 82.81 105 MET A CA 1
ATOM 844 C C . MET A 1 105 ? 12.710 -6.760 -7.664 1.00 82.81 105 MET A C 1
ATOM 846 O O . MET A 1 105 ? 13.155 -7.372 -8.640 1.00 82.81 105 MET A O 1
ATOM 850 N N . TYR A 1 106 ? 11.776 -7.277 -6.870 1.00 78.62 106 TYR A N 1
ATOM 851 C CA . TYR A 1 106 ? 11.118 -8.529 -7.225 1.00 78.62 106 TYR A CA 1
ATOM 852 C C . TYR A 1 106 ? 10.307 -8.347 -8.506 1.00 78.62 106 TYR A C 1
ATOM 854 O O . TYR A 1 106 ? 9.617 -7.343 -8.679 1.00 78.62 106 TYR A O 1
ATOM 862 N N . GLU A 1 107 ? 10.335 -9.331 -9.406 1.00 78.00 107 GLU A N 1
ATOM 863 C CA . GLU A 1 107 ? 9.501 -9.277 -10.612 1.00 78.00 107 GLU A CA 1
ATOM 864 C C . GLU A 1 107 ? 8.025 -9.072 -10.257 1.00 78.00 107 GLU A C 1
ATOM 866 O O . GLU A 1 107 ? 7.304 -8.353 -10.956 1.00 78.00 107 GLU A O 1
ATOM 871 N N . CYS A 1 108 ? 7.580 -9.661 -9.138 1.00 71.00 108 CYS A N 1
ATOM 872 C CA . CYS A 1 108 ? 6.210 -9.532 -8.661 1.00 71.00 108 CYS A CA 1
ATOM 873 C C . CYS A 1 108 ? 5.825 -8.109 -8.278 1.00 71.00 108 CYS A C 1
ATOM 875 O O . CYS A 1 108 ? 4.630 -7.868 -8.221 1.00 71.00 108 CYS A O 1
ATOM 877 N N . ASP A 1 109 ? 6.773 -7.188 -8.090 1.00 75.19 109 ASP A N 1
ATOM 878 C CA . ASP A 1 109 ? 6.519 -5.782 -7.763 1.00 75.19 109 ASP A CA 1
ATOM 879 C C . ASP A 1 109 ? 6.492 -4.877 -8.997 1.00 75.19 109 ASP A C 1
ATOM 881 O O . ASP A 1 109 ? 6.127 -3.707 -8.899 1.00 75.19 109 ASP A O 1
ATOM 885 N N . LEU A 1 110 ? 6.789 -5.407 -10.191 1.00 75.88 110 LEU A N 1
ATOM 886 C CA . LEU A 1 110 ? 6.804 -4.621 -11.428 1.00 75.88 110 LEU A CA 1
ATOM 887 C C . LEU A 1 110 ? 5.449 -3.940 -11.699 1.00 75.88 110 LEU A C 1
ATOM 889 O O . LEU A 1 110 ? 5.395 -2.833 -12.226 1.00 75.88 110 LEU A O 1
ATOM 893 N N . TYR A 1 111 ? 4.341 -4.569 -11.301 1.00 72.94 111 TYR A N 1
ATOM 894 C CA . TYR A 1 111 ? 3.003 -3.983 -11.426 1.00 72.94 111 TYR A CA 1
ATOM 895 C C . TYR A 1 111 ? 2.805 -2.720 -10.577 1.00 72.94 111 TYR A C 1
ATOM 897 O O . TYR A 1 111 ? 1.956 -1.904 -10.930 1.00 72.94 111 TYR A O 1
ATOM 905 N N . LYS A 1 112 ? 3.567 -2.524 -9.488 1.00 74.94 112 LYS A N 1
ATOM 906 C CA . LYS A 1 112 ? 3.471 -1.319 -8.651 1.00 74.94 112 LYS A CA 1
ATOM 907 C C . LYS A 1 112 ? 3.846 -0.063 -9.452 1.00 74.94 112 LYS A C 1
ATOM 909 O O . LYS A 1 112 ? 3.313 1.013 -9.199 1.00 74.94 112 LYS A O 1
ATOM 914 N N . LEU A 1 113 ? 4.628 -0.216 -10.531 1.00 74.31 113 LEU A N 1
ATOM 915 C CA . LEU A 1 113 ? 4.925 0.855 -11.490 1.00 74.31 113 LEU A CA 1
ATOM 916 C C . LEU A 1 113 ? 3.678 1.449 -12.170 1.00 74.31 113 LEU A C 1
ATOM 918 O O . LEU A 1 113 ? 3.730 2.587 -12.630 1.00 74.31 113 LEU A O 1
ATOM 922 N N . LEU A 1 114 ? 2.540 0.739 -12.183 1.00 69.00 114 LEU A N 1
ATOM 923 C CA . LEU A 1 114 ? 1.259 1.272 -12.668 1.00 69.00 114 LEU A CA 1
ATOM 924 C C . LEU A 1 114 ? 0.833 2.552 -11.932 1.00 69.00 114 LEU A C 1
ATOM 926 O O . LEU A 1 114 ? 0.143 3.388 -12.511 1.00 69.00 114 LEU A O 1
ATOM 930 N N . HIS A 1 115 ? 1.238 2.720 -10.672 1.00 66.88 115 HIS A N 1
ATOM 931 C CA . HIS A 1 115 ? 0.886 3.890 -9.867 1.00 66.88 115 HIS A CA 1
ATOM 932 C C . HIS A 1 115 ? 1.724 5.132 -10.184 1.00 66.88 115 HIS A C 1
ATOM 934 O O . HIS A 1 115 ? 1.334 6.234 -9.813 1.00 66.88 115 HIS A O 1
ATOM 940 N N . TYR A 1 116 ? 2.808 4.977 -10.945 1.00 65.75 116 TYR A N 1
ATOM 941 C CA . TYR A 1 116 ? 3.680 6.068 -11.387 1.00 65.75 116 TYR A CA 1
ATOM 942 C C . TYR A 1 116 ? 3.380 6.502 -12.821 1.00 65.75 116 TYR A C 1
ATOM 944 O O . TYR A 1 116 ? 4.213 7.103 -13.493 1.00 65.75 116 TYR A O 1
ATOM 952 N N . ARG A 1 117 ? 2.160 6.209 -13.289 1.00 64.69 117 ARG A N 1
ATOM 953 C CA . ARG A 1 117 ? 1.636 6.569 -14.611 1.00 64.69 117 ARG A CA 1
ATOM 954 C C . ARG A 1 117 ? 1.819 8.051 -14.934 1.00 64.69 117 ARG A C 1
ATOM 956 O O . ARG A 1 117 ? 2.216 8.385 -16.041 1.00 64.69 117 ARG A O 1
ATOM 963 N N . GLU A 1 118 ? 1.569 8.925 -13.963 1.00 62.19 118 GLU A N 1
ATOM 964 C CA . GLU A 1 118 ? 1.711 10.380 -14.131 1.00 62.19 118 GLU A CA 1
ATOM 965 C C . GLU A 1 118 ? 3.174 10.827 -14.267 1.00 62.19 118 GLU A C 1
ATOM 967 O O . GLU A 1 118 ? 3.448 11.881 -14.832 1.00 62.19 118 GLU A O 1
ATOM 972 N N . SER A 1 119 ? 4.113 10.001 -13.803 1.00 63.28 119 SER A N 1
ATOM 973 C CA . SER A 1 119 ? 5.559 10.187 -13.951 1.00 63.28 119 SER A CA 1
ATOM 974 C C . SER A 1 119 ? 6.129 9.401 -15.138 1.00 63.28 119 SER A C 1
ATOM 976 O O . SER A 1 119 ? 7.345 9.353 -15.316 1.00 63.28 119 SER A O 1
ATOM 978 N N . CYS A 1 120 ? 5.279 8.749 -15.942 1.00 67.06 120 CYS A N 1
ATOM 979 C CA . CYS A 1 120 ? 5.724 7.935 -17.062 1.00 67.06 120 CYS A CA 1
ATOM 980 C C . CYS A 1 120 ? 6.215 8.843 -18.203 1.00 67.06 120 CYS A C 1
ATOM 982 O O . CYS A 1 120 ? 5.436 9.646 -18.716 1.00 67.06 120 CYS A O 1
ATOM 984 N N . PRO A 1 121 ? 7.472 8.704 -18.662 1.00 68.19 121 PRO A N 1
ATOM 985 C CA . PRO A 1 121 ? 8.001 9.528 -19.749 1.00 68.19 121 PRO A CA 1
ATOM 986 C C . PRO A 1 121 ? 7.478 9.108 -21.136 1.00 68.19 121 PRO A C 1
ATOM 988 O O . PRO A 1 121 ? 7.876 9.689 -22.143 1.00 68.19 121 PRO A O 1
ATOM 991 N N . LEU A 1 122 ? 6.638 8.069 -21.215 1.00 72.06 122 LEU A N 1
ATOM 992 C CA . LEU A 1 122 ? 6.123 7.524 -22.469 1.00 72.06 122 LEU A CA 1
ATOM 993 C C . LEU A 1 122 ? 4.906 8.309 -22.970 1.00 72.06 122 LEU A C 1
ATOM 995 O O . LEU A 1 122 ? 4.049 8.726 -22.197 1.00 72.06 122 LEU A O 1
ATOM 999 N N . GLU A 1 123 ? 4.775 8.437 -24.291 1.00 76.88 123 GLU A N 1
ATOM 1000 C CA . GLU A 1 123 ? 3.552 8.958 -24.907 1.00 76.88 123 GLU A CA 1
ATOM 1001 C C . GLU A 1 123 ? 2.355 8.016 -24.671 1.00 76.88 123 GLU A C 1
ATOM 1003 O O . GLU A 1 123 ? 2.514 6.795 -24.604 1.00 76.88 123 GLU A O 1
ATOM 1008 N N . ARG A 1 124 ? 1.129 8.562 -24.637 1.00 74.12 124 ARG A N 1
ATOM 1009 C CA . ARG A 1 124 ? -0.104 7.824 -24.278 1.00 74.12 124 ARG A CA 1
ATOM 1010 C C . ARG A 1 124 ? -0.298 6.453 -24.955 1.00 74.12 124 ARG A C 1
ATOM 1012 O O . ARG A 1 124 ? -0.740 5.525 -24.277 1.00 74.12 124 ARG A O 1
ATOM 1019 N N . PRO A 1 125 ? -0.021 6.260 -26.262 1.00 72.31 125 PRO A N 1
ATOM 1020 C CA . PRO A 1 125 ? -0.148 4.935 -26.877 1.00 72.31 125 PRO A CA 1
ATOM 1021 C C . PRO A 1 125 ? 0.830 3.903 -26.289 1.00 72.31 125 PRO A C 1
ATOM 1023 O O . PRO A 1 125 ? 0.462 2.746 -26.064 1.00 72.31 125 PRO A O 1
ATOM 1026 N N . ALA A 1 126 ? 2.065 4.324 -26.006 1.00 75.19 126 ALA A N 1
ATOM 1027 C CA . ALA A 1 126 ? 3.088 3.494 -25.380 1.00 75.19 126 ALA A CA 1
ATOM 1028 C C . ALA A 1 126 ? 2.798 3.274 -23.888 1.00 75.19 126 ALA A C 1
ATOM 1030 O O . ALA A 1 126 ? 2.981 2.168 -23.389 1.00 75.19 126 ALA A O 1
ATOM 1031 N N . GLU A 1 127 ? 2.253 4.278 -23.207 1.00 72.69 127 GLU A N 1
ATOM 1032 C CA . GLU A 1 127 ? 1.787 4.205 -21.821 1.00 72.69 127 GLU A CA 1
ATOM 1033 C C . GLU A 1 127 ? 0.674 3.156 -21.640 1.00 72.69 127 GLU A C 1
ATOM 1035 O O . GLU A 1 127 ? 0.801 2.257 -20.812 1.00 72.69 127 GLU A O 1
ATOM 1040 N N . ASN A 1 128 ? -0.373 3.187 -22.474 1.00 77.75 128 ASN A N 1
ATOM 1041 C CA . ASN A 1 128 ? -1.447 2.184 -22.447 1.00 77.75 128 ASN A CA 1
ATOM 1042 C C . ASN A 1 128 ? -0.915 0.768 -22.730 1.00 77.75 128 ASN A C 1
ATOM 1044 O O . ASN A 1 128 ? -1.368 -0.218 -22.143 1.00 77.75 128 ASN A O 1
ATOM 1048 N N . SER A 1 129 ? 0.059 0.663 -23.639 1.00 79.69 129 SER A N 1
ATOM 1049 C CA . SER A 1 129 ? 0.712 -0.607 -23.965 1.00 79.69 129 SER A CA 1
ATOM 1050 C C . SER A 1 129 ? 1.535 -1.124 -22.782 1.00 79.69 129 SER A C 1
ATOM 1052 O O . SER A 1 129 ? 1.438 -2.304 -22.443 1.00 79.69 129 SER A O 1
ATOM 1054 N N . ALA A 1 130 ? 2.283 -0.245 -22.111 1.00 77.62 130 ALA A N 1
ATOM 1055 C CA . ALA A 1 130 ? 3.014 -0.561 -20.891 1.00 77.62 130 ALA A CA 1
ATOM 1056 C C . ALA A 1 130 ? 2.056 -1.004 -19.777 1.00 77.62 130 ALA A C 1
ATOM 1058 O O . ALA A 1 130 ? 2.276 -2.046 -19.166 1.00 77.62 130 ALA A O 1
ATOM 1059 N N . GLU A 1 131 ? 0.938 -0.300 -19.579 1.00 77.50 131 GLU A N 1
ATOM 1060 C CA . GLU A 1 131 ? -0.095 -0.6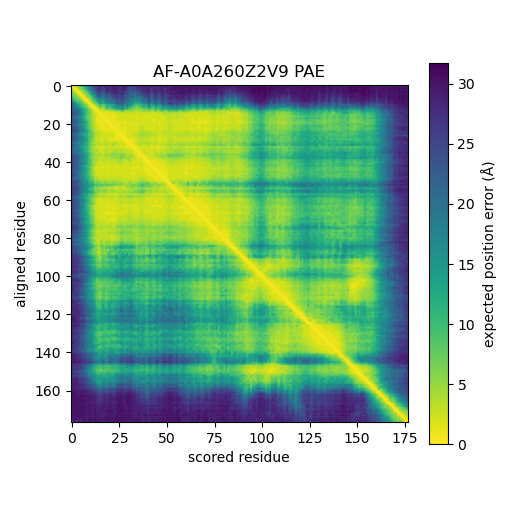61 -18.604 1.00 77.50 131 GLU A CA 1
ATOM 1061 C C . GLU A 1 131 ? -0.647 -2.073 -18.856 1.00 77.50 131 GLU A C 1
ATOM 1063 O O . GLU A 1 131 ? -0.757 -2.894 -17.942 1.00 77.50 131 GLU A O 1
ATOM 1068 N N . MET A 1 132 ? -0.960 -2.388 -20.116 1.00 80.19 132 MET A N 1
ATOM 1069 C CA . MET A 1 132 ? -1.457 -3.703 -20.518 1.00 80.19 132 MET A CA 1
ATOM 1070 C C . MET A 1 132 ? -0.420 -4.808 -20.271 1.00 80.19 132 MET A C 1
ATOM 1072 O O . MET A 1 132 ? -0.769 -5.880 -19.765 1.00 80.19 132 MET A O 1
ATOM 1076 N N . ILE A 1 133 ? 0.852 -4.556 -20.595 1.00 79.56 133 ILE A N 1
ATOM 1077 C CA . ILE A 1 133 ? 1.957 -5.492 -20.353 1.00 79.56 133 ILE A CA 1
ATOM 1078 C C . ILE A 1 133 ? 2.133 -5.724 -18.850 1.00 79.56 133 ILE A C 1
ATOM 1080 O O . ILE A 1 133 ? 2.154 -6.875 -18.415 1.00 79.56 133 ILE A O 1
ATOM 1084 N N . LEU A 1 134 ? 2.175 -4.660 -18.049 1.00 76.88 134 LEU A N 1
ATOM 1085 C CA . LEU A 1 134 ? 2.315 -4.727 -16.594 1.00 76.88 134 LEU A CA 1
ATOM 1086 C C . LEU A 1 134 ? 1.148 -5.477 -15.941 1.00 76.88 134 LEU A C 1
ATOM 1088 O O . LEU A 1 134 ? 1.376 -6.349 -15.105 1.00 76.88 134 LEU A O 1
ATOM 1092 N N . LYS A 1 135 ? -0.0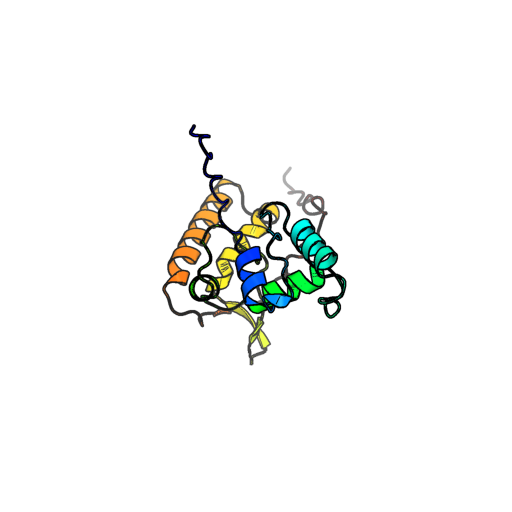98 -5.243 -16.375 1.00 74.38 135 LYS A N 1
ATOM 1093 C CA . LYS A 1 135 ? -1.271 -6.014 -15.917 1.00 74.38 135 LYS A CA 1
ATOM 1094 C C . LYS A 1 135 ? -1.181 -7.495 -16.278 1.00 74.38 135 LYS A C 1
ATOM 1096 O O . LYS A 1 135 ? -1.591 -8.355 -15.492 1.00 74.38 135 LYS A O 1
ATOM 1101 N N . ARG A 1 136 ? -0.655 -7.818 -17.462 1.00 75.19 136 ARG A N 1
ATOM 1102 C CA . ARG A 1 136 ? -0.453 -9.207 -17.892 1.00 75.19 136 ARG A CA 1
ATOM 1103 C C . ARG A 1 136 ? 0.639 -9.889 -17.069 1.00 75.19 136 ARG A C 1
ATOM 1105 O O . ARG A 1 136 ? 0.439 -11.025 -16.641 1.00 75.19 136 ARG A O 1
ATOM 1112 N N . ILE A 1 137 ? 1.749 -9.195 -16.818 1.00 73.19 137 ILE A N 1
ATOM 1113 C CA . ILE A 1 137 ? 2.837 -9.660 -15.950 1.00 73.19 137 ILE A CA 1
ATOM 1114 C C . ILE A 1 137 ? 2.305 -9.889 -14.535 1.00 73.19 137 ILE A C 1
ATOM 1116 O O . ILE A 1 137 ? 2.457 -10.991 -14.019 1.00 73.19 137 ILE A O 1
ATOM 1120 N N . TRP A 1 138 ? 1.575 -8.924 -13.968 1.00 73.12 138 TRP A N 1
ATOM 1121 C CA . TRP A 1 138 ? 0.909 -9.061 -12.672 1.00 73.12 138 TRP A CA 1
ATOM 1122 C C . TRP A 1 138 ? 0.046 -10.319 -12.605 1.00 73.12 138 TRP A C 1
ATOM 1124 O O . TRP A 1 138 ? 0.214 -11.162 -11.730 1.00 73.12 138 TRP A O 1
ATOM 1134 N N . THR A 1 139 ? -0.843 -10.494 -13.584 1.00 71.75 139 THR A N 1
ATOM 1135 C CA . THR A 1 139 ? -1.757 -11.642 -13.629 1.00 71.75 139 THR A CA 1
ATOM 1136 C C . THR A 1 139 ? -1.008 -12.974 -13.690 1.00 71.75 139 THR A C 1
ATOM 1138 O O . THR A 1 139 ? -1.445 -13.945 -13.077 1.00 71.75 139 THR A O 1
ATOM 1141 N N . ARG A 1 140 ? 0.131 -13.021 -14.390 1.00 72.12 140 ARG A N 1
ATOM 1142 C CA . ARG A 1 140 ? 0.983 -14.212 -14.493 1.00 72.12 140 ARG A CA 1
ATOM 1143 C C . ARG A 1 140 ? 1.746 -14.493 -13.197 1.00 72.12 140 ARG A C 1
ATOM 1145 O O . ARG A 1 140 ? 1.742 -15.626 -12.722 1.00 72.12 140 ARG A O 1
ATOM 1152 N N . LEU A 1 141 ? 2.385 -13.474 -12.626 1.00 65.56 141 LEU A N 1
ATOM 1153 C CA . LEU A 1 141 ? 3.223 -13.609 -11.431 1.00 65.56 141 LEU A CA 1
ATOM 1154 C C . LEU A 1 141 ? 2.414 -13.997 -10.188 1.00 65.56 141 LEU A C 1
ATOM 1156 O O . LEU A 1 141 ? 2.937 -14.670 -9.309 1.00 65.56 141 LEU A O 1
ATOM 1160 N N . ARG A 1 142 ? 1.104 -13.722 -10.171 1.00 62.50 142 ARG A N 1
ATOM 1161 C CA . ARG A 1 142 ? 0.183 -14.231 -9.139 1.00 62.50 142 ARG A CA 1
ATOM 1162 C C . ARG A 1 142 ? 0.178 -15.759 -8.988 1.00 62.50 142 ARG A C 1
ATOM 1164 O O . ARG A 1 142 ? -0.190 -16.243 -7.924 1.00 62.50 142 ARG A O 1
ATOM 1171 N N . VAL A 1 143 ? 0.567 -16.519 -10.014 1.00 61.62 143 VAL A N 1
ATOM 1172 C CA . VAL A 1 143 ? 0.504 -17.995 -10.015 1.00 61.62 143 VAL A CA 1
ATOM 1173 C C . VAL A 1 143 ? 1.896 -18.645 -9.876 1.00 61.62 143 VAL A C 1
ATOM 1175 O O . VAL A 1 143 ? 1.985 -19.805 -9.480 1.00 61.62 143 VAL A O 1
ATOM 1178 N N . GLY A 1 144 ? 2.978 -17.907 -10.165 1.00 58.28 144 GLY A N 1
ATOM 1179 C CA . GLY A 1 144 ? 4.331 -18.436 -10.416 1.00 58.28 144 GLY A CA 1
ATOM 1180 C C . GLY A 1 144 ? 5.275 -18.559 -9.209 1.00 58.28 144 GLY A C 1
ATOM 1181 O O . GLY A 1 144 ? 4.830 -18.694 -8.076 1.00 58.28 144 GLY A O 1
ATOM 1182 N N . SER A 1 145 ? 6.586 -18.574 -9.480 1.00 55.53 145 SER A N 1
ATOM 1183 C CA . SER A 1 145 ? 7.693 -18.465 -8.511 1.00 55.53 145 SER A CA 1
ATOM 1184 C C . SER A 1 145 ? 7.998 -16.987 -8.257 1.00 55.53 145 SER A C 1
ATOM 1186 O O . SER A 1 145 ? 7.997 -16.203 -9.201 1.00 55.53 145 SER A O 1
ATOM 1188 N N . HIS A 1 146 ? 8.262 -16.604 -7.004 1.00 60.84 146 HIS A N 1
ATOM 1189 C CA . HIS A 1 146 ? 8.294 -15.188 -6.593 1.00 60.84 146 HIS A CA 1
ATOM 1190 C C . HIS A 1 146 ? 9.653 -14.654 -6.173 1.00 60.84 146 HIS A C 1
ATOM 1192 O O . HIS A 1 146 ? 9.753 -13.555 -5.638 1.00 60.84 146 HIS A O 1
ATOM 1198 N N . HIS A 1 147 ? 10.690 -15.460 -6.349 1.00 66.44 147 HIS A N 1
ATOM 1199 C CA . HIS A 1 147 ? 12.042 -15.097 -5.937 1.00 66.44 147 HIS A CA 1
ATOM 1200 C C . HIS A 1 147 ? 12.881 -14.572 -7.106 1.00 66.44 147 HIS A C 1
ATOM 1202 O O . HIS A 1 147 ? 14.078 -14.345 -6.949 1.00 66.44 147 HIS A O 1
ATOM 1208 N N . GLU A 1 148 ? 12.262 -14.380 -8.274 1.00 77.94 148 GLU A N 1
ATOM 1209 C CA . GLU A 1 148 ? 12.907 -13.760 -9.425 1.00 77.94 148 GLU A CA 1
ATOM 1210 C C . GLU A 1 148 ? 13.024 -12.252 -9.196 1.00 77.94 148 GLU A C 1
ATOM 1212 O O . GLU A 1 148 ? 12.076 -11.578 -8.783 1.00 77.94 148 GLU A O 1
ATOM 1217 N N . MET A 1 149 ? 14.231 -11.741 -9.418 1.00 81.94 149 MET A N 1
ATOM 1218 C CA . MET A 1 149 ? 14.592 -10.353 -9.176 1.00 81.94 149 MET A CA 1
ATOM 1219 C C . MET A 1 149 ? 15.122 -9.729 -10.460 1.00 81.94 149 MET A C 1
ATOM 1221 O O . MET A 1 149 ? 15.976 -10.303 -11.137 1.00 81.94 149 MET A O 1
ATOM 1225 N N . ILE A 1 150 ? 14.672 -8.513 -10.743 1.00 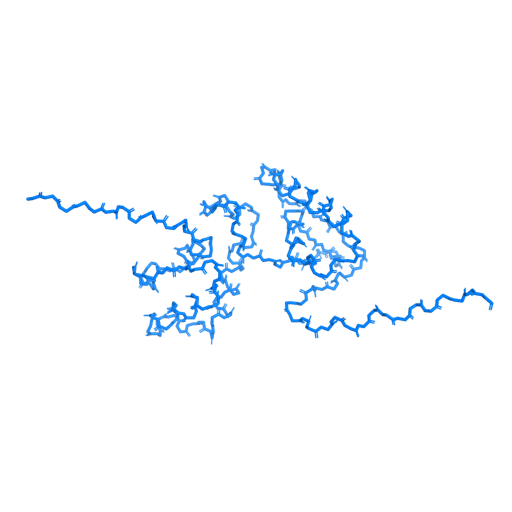83.62 150 ILE A N 1
ATOM 1226 C CA . ILE A 1 150 ? 15.212 -7.665 -11.800 1.00 83.62 150 ILE A CA 1
ATOM 1227 C C . ILE A 1 150 ? 16.384 -6.896 -11.198 1.00 83.62 150 ILE A C 1
ATOM 1229 O O . ILE A 1 150 ? 16.210 -6.165 -10.224 1.00 83.62 150 ILE A O 1
ATOM 1233 N N . LEU A 1 151 ? 17.580 -7.083 -11.755 1.00 86.12 151 LEU A N 1
ATOM 1234 C CA . LEU A 1 151 ? 18.775 -6.337 -11.362 1.00 86.12 151 LEU A CA 1
ATOM 1235 C C . LEU A 1 151 ? 18.816 -4.998 -12.095 1.00 86.12 151 LEU A C 1
ATOM 1237 O O . LEU A 1 151 ? 18.654 -4.953 -13.315 1.00 86.12 151 LEU A O 1
ATOM 1241 N N . PHE A 1 152 ? 19.115 -3.929 -11.368 1.00 81.31 152 PHE A N 1
ATOM 1242 C CA . PHE A 1 152 ? 19.377 -2.623 -11.955 1.00 81.31 152 PHE A CA 1
ATOM 1243 C C . PHE A 1 152 ? 20.882 -2.385 -12.086 1.00 81.31 152 PHE A C 1
ATOM 1245 O O . PHE A 1 152 ? 21.671 -2.762 -11.216 1.00 81.31 152 PHE A O 1
ATOM 1252 N N . THR A 1 153 ? 21.285 -1.752 -13.188 1.00 77.00 153 THR A N 1
ATOM 1253 C CA . THR A 1 153 ? 22.674 -1.322 -13.418 1.00 77.00 153 THR A CA 1
ATOM 1254 C C . THR A 1 153 ? 23.022 -0.060 -12.633 1.00 77.00 153 THR A C 1
ATOM 1256 O O . THR A 1 153 ? 24.176 0.126 -12.261 1.00 77.00 153 THR A O 1
ATOM 1259 N N . GLU A 1 154 ? 22.023 0.772 -12.345 1.00 76.56 154 GLU A N 1
ATOM 1260 C CA . GLU A 1 154 ? 22.119 2.019 -11.585 1.00 76.56 154 GLU A CA 1
ATOM 1261 C C . GLU A 1 154 ? 21.000 2.064 -10.541 1.00 76.56 154 GLU A C 1
ATOM 1263 O O . GLU A 1 154 ? 19.977 1.395 -10.706 1.00 76.56 154 GLU A O 1
ATOM 1268 N N . LYS A 1 155 ? 21.186 2.821 -9.452 1.00 72.44 155 LYS A N 1
ATOM 1269 C CA . LYS A 1 155 ? 20.159 2.940 -8.413 1.00 72.44 155 LYS A CA 1
ATOM 1270 C C . LYS A 1 155 ? 18.951 3.653 -9.017 1.00 72.44 155 LYS A C 1
ATOM 1272 O O . LYS A 1 155 ? 19.099 4.816 -9.389 1.00 72.44 155 LYS A O 1
ATOM 1277 N N . PRO A 1 156 ? 17.769 3.019 -9.09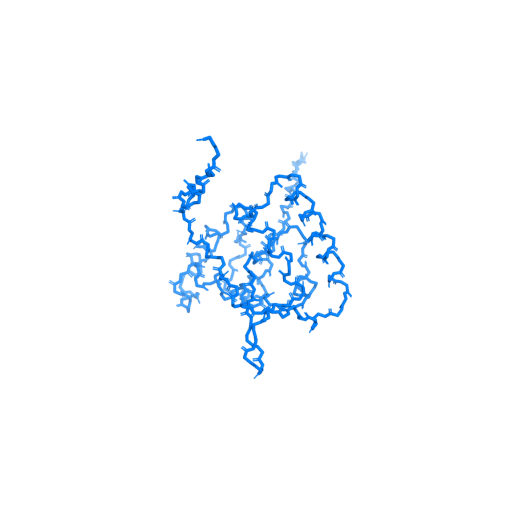0 1.00 68.31 156 PRO A N 1
ATOM 1278 C CA . PRO A 1 156 ? 16.589 3.729 -9.543 1.00 68.31 156 PRO A CA 1
ATOM 1279 C C . PRO A 1 156 ? 16.262 4.818 -8.524 1.00 68.31 156 PRO A C 1
ATOM 1281 O O . PRO A 1 156 ? 16.292 4.571 -7.311 1.00 68.31 156 PRO A O 1
ATOM 1284 N N . GLU A 1 157 ? 15.955 6.020 -9.002 1.00 66.56 157 GLU A N 1
ATOM 1285 C CA . GLU A 1 157 ? 15.356 7.038 -8.149 1.00 66.56 157 GLU A CA 1
ATOM 1286 C C . GLU A 1 157 ? 14.038 6.474 -7.619 1.00 66.56 157 GLU A C 1
ATOM 1288 O O . GLU A 1 157 ? 13.176 6.059 -8.396 1.00 66.56 157 GLU A O 1
ATOM 1293 N N . GLN A 1 158 ? 13.902 6.383 -6.292 1.00 58.34 158 GLN A N 1
ATOM 1294 C CA . GLN A 1 158 ? 12.626 5.988 -5.716 1.00 58.34 158 GLN A CA 1
ATOM 1295 C C . GLN A 1 158 ? 11.630 7.094 -6.030 1.00 58.34 158 GLN A C 1
ATOM 1297 O O . GLN A 1 158 ? 11.858 8.238 -5.628 1.00 58.34 158 GLN A O 1
ATOM 1302 N N . PRO A 1 159 ? 10.534 6.783 -6.725 1.00 51.59 159 PRO A N 1
ATOM 1303 C CA . PRO A 1 159 ? 9.550 7.800 -7.000 1.00 51.59 159 PRO A CA 1
ATOM 1304 C C . PRO A 1 159 ? 8.856 8.169 -5.682 1.00 51.59 159 PRO A C 1
ATOM 1306 O O . PRO A 1 159 ? 8.107 7.385 -5.093 1.00 51.59 159 PRO A O 1
ATOM 1309 N N . THR A 1 160 ? 9.170 9.358 -5.171 1.00 44.88 160 THR A N 1
ATOM 1310 C CA . THR A 1 160 ? 8.585 9.886 -3.943 1.00 44.88 160 THR A CA 1
ATOM 1311 C C . THR A 1 160 ? 7.121 10.232 -4.192 1.00 44.88 160 THR A C 1
ATOM 1313 O O . THR A 1 160 ? 6.792 10.961 -5.124 1.00 44.88 160 THR A O 1
ATOM 1316 N N . SER A 1 161 ? 6.226 9.762 -3.318 1.00 42.50 161 SER A N 1
ATOM 1317 C CA . SER A 1 161 ? 4.810 10.174 -3.299 1.00 42.50 161 SER A CA 1
ATOM 1318 C C . SER A 1 161 ? 4.629 11.687 -3.095 1.00 42.50 161 SER A C 1
ATOM 1320 O O . SER A 1 161 ? 3.553 12.228 -3.338 1.00 42.50 161 SER A O 1
ATOM 1322 N N . ALA A 1 162 ? 5.696 12.380 -2.689 1.00 36.16 162 ALA A N 1
ATOM 1323 C CA . ALA A 1 162 ? 5.835 13.822 -2.729 1.00 36.16 162 ALA A CA 1
ATOM 1324 C C . ALA A 1 162 ? 6.767 14.230 -3.882 1.00 36.16 162 ALA A C 1
ATOM 1326 O O . ALA A 1 162 ? 7.982 14.308 -3.709 1.00 36.16 162 ALA A O 1
ATOM 1327 N N . HIS A 1 163 ? 6.208 14.529 -5.052 1.00 33.41 163 HIS A N 1
ATOM 1328 C CA . HIS A 1 163 ? 6.783 15.571 -5.899 1.00 33.41 163 HIS A CA 1
ATOM 1329 C C . HIS A 1 163 ? 5.677 16.287 -6.687 1.00 33.41 163 HIS A C 1
ATOM 1331 O O . HIS A 1 163 ? 5.276 15.839 -7.760 1.00 33.41 163 HIS A O 1
ATOM 1337 N N . PRO A 1 164 ? 5.167 17.424 -6.183 1.00 39.22 164 PRO A N 1
ATOM 1338 C CA . PRO A 1 164 ? 4.493 18.395 -7.018 1.00 39.22 164 PRO A CA 1
ATOM 1339 C C . PRO A 1 164 ? 5.577 19.225 -7.709 1.00 39.22 164 PRO A C 1
ATOM 1341 O O . PRO A 1 164 ? 5.913 20.304 -7.239 1.00 39.22 164 PRO A O 1
ATOM 1344 N N . ASP A 1 165 ? 6.167 18.729 -8.798 1.00 34.72 165 ASP A N 1
ATOM 1345 C CA . ASP A 1 165 ? 6.888 19.637 -9.699 1.00 34.72 165 ASP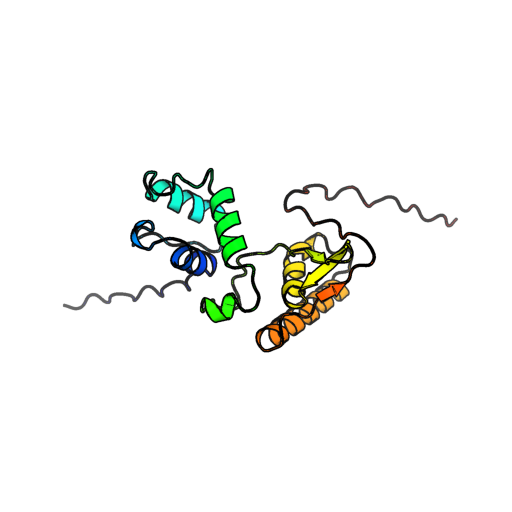 A CA 1
ATOM 1346 C C . ASP A 1 165 ? 6.818 19.180 -11.159 1.00 34.72 165 ASP A C 1
ATOM 1348 O O . ASP A 1 165 ? 7.751 18.656 -11.761 1.00 34.72 165 ASP A O 1
ATOM 1352 N N . LEU A 1 166 ? 5.643 19.408 -11.748 1.00 36.16 166 LEU A N 1
ATOM 1353 C CA . LEU A 1 166 ? 5.338 19.222 -13.170 1.00 36.16 166 LEU A CA 1
ATOM 1354 C C . LEU A 1 166 ? 5.983 20.300 -14.075 1.00 36.16 166 LEU A C 1
ATOM 1356 O O . LEU A 1 166 ? 5.468 20.590 -15.154 1.00 36.16 166 LEU A O 1
ATOM 1360 N N . ARG A 1 167 ? 7.083 20.945 -13.664 1.00 29.23 167 ARG A N 1
ATOM 1361 C CA . ARG A 1 167 ? 7.719 22.032 -14.432 1.00 29.23 167 ARG A CA 1
ATOM 1362 C C . ARG A 1 167 ? 9.248 22.010 -14.369 1.00 29.23 167 ARG A C 1
ATOM 1364 O O . ARG A 1 167 ? 9.854 23.009 -14.007 1.00 29.23 167 ARG A O 1
ATOM 1371 N N . ALA A 1 168 ? 9.894 20.915 -14.763 1.00 32.88 168 ALA A N 1
ATOM 1372 C CA . ALA A 1 168 ? 11.358 20.938 -14.917 1.00 32.88 168 ALA A CA 1
ATOM 1373 C C . ALA A 1 168 ? 11.924 20.260 -16.173 1.00 32.88 168 ALA A C 1
ATOM 1375 O O . ALA A 1 168 ? 13.116 20.389 -16.430 1.00 32.88 168 ALA A O 1
ATOM 1376 N N . PHE A 1 169 ? 11.109 19.634 -17.027 1.00 31.20 169 PHE A N 1
ATOM 1377 C CA . PHE A 1 169 ? 11.603 19.092 -18.299 1.00 31.20 169 PHE A CA 1
ATOM 1378 C C . PHE A 1 169 ? 10.990 19.834 -19.478 1.00 31.20 169 PHE A C 1
ATOM 1380 O O . PHE A 1 169 ? 9.982 19.438 -20.052 1.00 31.20 169 PHE A O 1
ATOM 1387 N N . GLY A 1 170 ? 11.614 20.963 -19.811 1.00 35.12 170 GLY A N 1
ATOM 1388 C CA . GLY A 1 170 ? 11.168 21.818 -20.897 1.00 35.12 170 GLY A CA 1
ATOM 1389 C C . GLY A 1 170 ? 12.190 22.865 -21.310 1.00 35.12 170 GLY A C 1
ATOM 1390 O O . GLY A 1 170 ? 11.843 24.034 -21.315 1.00 35.12 170 GLY A O 1
ATOM 1391 N N . THR A 1 171 ? 13.411 22.464 -21.679 1.00 33.28 171 THR A N 1
ATOM 1392 C CA . THR A 1 171 ? 14.238 23.181 -22.675 1.00 33.28 171 THR A CA 1
ATOM 1393 C C . THR A 1 171 ? 15.327 22.265 -23.248 1.00 33.28 171 THR A C 1
ATOM 1395 O O . THR A 1 171 ? 16.519 22.451 -23.033 1.00 33.28 171 THR A O 1
ATOM 1398 N N . ALA A 1 172 ? 14.930 21.298 -24.077 1.00 32.41 172 ALA A N 1
ATOM 1399 C CA . ALA A 1 172 ? 15.802 20.837 -25.157 1.00 32.41 172 ALA A CA 1
ATOM 1400 C C . ALA A 1 172 ? 15.476 21.675 -26.401 1.00 32.41 172 ALA A C 1
ATOM 1402 O O . ALA A 1 172 ? 14.691 21.282 -27.263 1.00 32.41 172 ALA A O 1
ATOM 1403 N N . GLY A 1 173 ? 16.036 22.886 -26.454 1.00 31.30 173 GLY A N 1
ATOM 1404 C CA . GLY A 1 173 ? 16.029 23.709 -27.657 1.00 31.30 173 GLY A CA 1
ATOM 1405 C C . GLY A 1 173 ? 16.884 23.042 -28.729 1.00 31.30 173 GLY A C 1
ATOM 1406 O O . GLY A 1 173 ? 18.106 23.167 -28.733 1.00 31.30 173 GLY A O 1
ATOM 1407 N N . SER A 1 174 ? 16.228 22.310 -29.625 1.00 31.75 174 SER A N 1
ATOM 1408 C CA . SER A 1 174 ? 16.807 21.798 -30.862 1.00 31.75 174 SER A CA 1
ATOM 1409 C C . SER A 1 174 ? 17.296 22.966 -31.721 1.00 31.75 174 SER A C 1
ATOM 1411 O O . SER A 1 174 ? 16.493 23.736 -32.244 1.00 31.75 174 SER A O 1
ATOM 1413 N N . LYS A 1 175 ? 18.615 23.071 -31.926 1.00 37.06 175 LYS A N 1
ATOM 1414 C CA . LYS A 1 175 ? 19.172 23.822 -33.057 1.00 37.06 175 LYS A CA 1
ATOM 1415 C C . LYS A 1 175 ? 18.685 23.180 -34.354 1.00 37.06 175 LYS A C 1
ATOM 1417 O O . LYS A 1 175 ? 18.997 22.017 -34.605 1.00 37.06 175 LYS A O 1
ATOM 1422 N N . ARG A 1 176 ? 17.979 23.949 -35.182 1.00 31.92 176 ARG A N 1
ATOM 1423 C CA . ARG A 1 176 ? 17.936 23.804 -36.646 1.00 31.92 176 ARG A CA 1
ATOM 1424 C C . ARG A 1 176 ? 17.337 25.077 -37.254 1.00 31.92 176 ARG A C 1
ATOM 1426 O O . ARG A 1 176 ? 16.221 25.443 -36.896 1.00 31.92 176 ARG A O 1
ATOM 1433 N N . GLY A 1 177 ? 18.102 25.710 -38.141 1.00 34.38 177 GLY A N 1
ATOM 1434 C CA . GLY A 1 177 ? 17.824 26.987 -38.798 1.00 34.38 177 GLY A CA 1
ATOM 1435 C C . GLY A 1 177 ? 19.099 27.799 -38.883 1.00 34.38 177 GLY A C 1
ATOM 1436 O O . GLY A 1 177 ? 19.265 28.671 -38.009 1.00 34.38 177 GLY A O 1
#